Protein 5Z2H (pdb70)

B-factor: mean 42.29, std 14.0, range [22.44, 137.23]

Foldseek 3Di:
DVVVVVVVVVLLVVLLVVLVPPPDQKDFVVVSQVSSVVSPQHPVCVVVSVVVCCVVVQWPAQLVDPPPRRNGMIGRHCPVVVVVVCVVVVD/DVVVVVVLVVLLVVLLVVLVPDPDQKDFLVVSLVSSVVSPNDPVCSVVSLVVCCVVVQWPACCVDPPVVSNGMIGRHCVVVVVVVCVVVVD

Structure (mmCIF, N/CA/C/O backbone):
data_5Z2H
#
_entry.id   5Z2H
#
_cell.length_a   42.159
_cell.length_b   59.363
_cell.length_c   70.857
_cell.angle_alpha   90.00
_cell.angle_beta   90.00
_cell.angle_gamma   90.00
#
_symmetry.space_group_name_H-M   'P 21 21 21'
#
loop_
_entity.id
_entity.type
_entity.pdbx_description
1 polymer 'Dictyostelium discoideum mitochondrial calcium uniporter'
2 water water
#
loop_
_atom_site.group_PDB
_atom_site.id
_atom_site.type_symbol
_atom_site.label_atom_id
_atom_site.label_alt_id
_atom_site.label_comp_id
_atom_site.label_asym_id
_atom_site.label_entity_id
_atom_site.label_seq_id
_atom_site.pdbx_PDB_ins_code
_atom_site.Cartn_x
_atom_site.Cartn_y
_atom_site.Cartn_z
_atom_site.occupancy
_atom_site.B_iso_or_equiv
_atom_site.auth_seq_id
_atom_site.auth_comp_id
_atom_site.auth_asym_id
_atom_site.auth_atom_id
_atom_site.pdbx_PDB_model_num
ATOM 1 N N . GLY A 1 9 ? -16.025 2.247 -16.504 1.00 48.75 30 GLY A N 1
ATOM 2 C CA . GLY A 1 9 ? -16.824 2.330 -15.294 1.00 40.99 30 GLY A CA 1
ATOM 3 C C . GLY A 1 9 ? -16.124 1.716 -14.097 1.00 37.05 30 GLY A C 1
ATOM 4 O O . GLY A 1 9 ? -15.195 0.925 -14.252 1.00 40.48 30 GLY A O 1
ATOM 7 N N . GLU A 1 10 ? -16.576 2.083 -12.897 1.00 35.98 31 GLU A N 1
ATOM 8 C CA . GLU A 1 10 ? -15.926 1.602 -11.682 1.00 33.48 31 GLU A CA 1
ATOM 9 C C . GLU A 1 10 ? -15.893 0.080 -11.629 1.00 36.06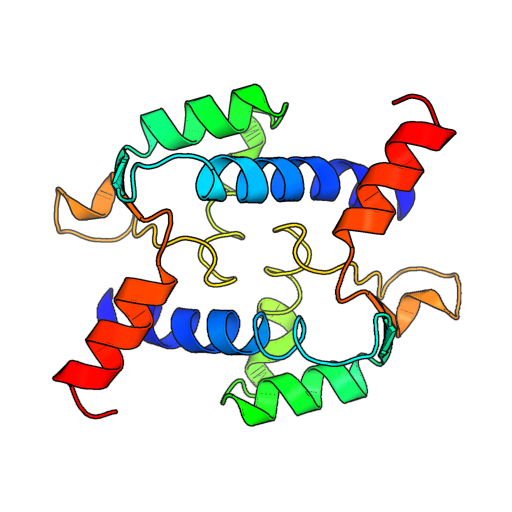 31 GLU A C 1
ATOM 10 O O . GLU A 1 10 ? -14.867 -0.512 -11.274 1.00 31.55 31 GLU A O 1
ATOM 22 N N . LEU A 1 11 ? -17.005 -0.575 -11.973 1.00 37.33 32 LEU A N 1
ATOM 23 C CA . LEU A 1 11 ? -17.069 -2.027 -11.831 1.00 34.78 32 LEU A CA 1
ATOM 24 C C . LEU A 1 11 ? -16.107 -2.724 -12.784 1.00 33.88 32 LEU A C 1
ATOM 25 O O . LEU A 1 11 ? -15.431 -3.683 -12.393 1.00 33.42 32 LEU A O 1
ATOM 41 N N . LYS A 1 12 ? -16.035 -2.274 -14.039 0.99 32.02 33 LYS A N 1
ATOM 42 C CA . LYS A 1 12 ? -15.111 -2.901 -14.979 0.92 34.56 33 LYS A CA 1
ATOM 43 C C . LYS A 1 12 ? -13.666 -2.683 -14.552 1.00 33.33 33 LYS A C 1
ATOM 44 O O . LYS A 1 12 ? -12.827 -3.581 -14.691 0.92 32.27 33 LYS A O 1
ATOM 63 N N . THR A 1 13 ? -13.355 -1.495 -14.030 1.00 33.27 34 THR A N 1
ATOM 64 C CA . THR A 1 13 ? -12.000 -1.227 -13.554 1.00 31.19 34 THR A CA 1
ATOM 65 C C . THR A 1 13 ? -11.639 -2.161 -12.406 1.00 28.42 34 THR A C 1
ATOM 66 O O . THR A 1 13 ? -10.555 -2.757 -12.390 1.00 29.31 34 THR A O 1
ATOM 77 N N . ILE A 1 14 ? -12.543 -2.306 -11.434 1.00 26.91 35 ILE A N 1
ATOM 78 C CA . ILE A 1 14 ? -12.271 -3.158 -10.277 1.00 28.59 35 ILE A CA 1
ATOM 79 C C . ILE A 1 14 ? -12.096 -4.609 -10.714 1.00 32.45 35 ILE A C 1
ATOM 80 O O . ILE A 1 14 ? -11.156 -5.294 -10.292 1.00 28.73 35 ILE A O 1
ATOM 96 N N . LEU A 1 15 ? -12.993 -5.102 -11.572 1.00 29.21 36 LEU A N 1
ATOM 97 C CA . LEU A 1 15 ? -12.898 -6.497 -11.994 1.00 32.07 36 LEU A CA 1
ATOM 98 C C . LEU A 1 15 ? -11.652 -6.750 -12.833 1.00 33.28 36 LEU A C 1
ATOM 99 O O . LEU A 1 15 ? -11.071 -7.839 -12.764 1.00 34.74 36 LEU A O 1
ATOM 115 N N . GLY A 1 16 ? -11.225 -5.770 -13.631 1.00 30.25 37 GLY A N 1
ATOM 116 C CA . GLY A 1 16 ? -9.959 -5.910 -14.330 1.00 31.38 37 GLY A CA 1
ATOM 117 C C . GLY A 1 16 ? -8.789 -5.963 -13.368 1.00 30.34 37 GLY A C 1
ATOM 118 O O . GLY A 1 16 ? -7.871 -6.772 -13.531 1.00 30.59 37 GLY A O 1
ATOM 122 N N . GLN A 1 17 ? -8.820 -5.112 -12.339 1.00 27.17 38 GLN A N 1
ATOM 123 C CA . GLN A 1 17 ? -7.775 -5.126 -11.319 1.00 29.72 38 GLN A CA 1
ATOM 124 C C . GLN A 1 17 ? -7.738 -6.452 -10.575 1.00 31.74 38 GLN A C 1
ATOM 125 O O . GLN A 1 17 ? -6.662 -6.932 -10.200 1.00 31.01 38 GLN A O 1
ATOM 139 N N . ALA A 1 18 ? -8.908 -7.041 -10.316 1.00 28.76 39 ALA A N 1
ATOM 140 C CA . ALA A 1 18 ? -8.954 -8.296 -9.577 1.00 29.82 39 ALA A CA 1
ATOM 141 C C . ALA A 1 18 ? -8.125 -9.373 -10.261 1.00 26.91 39 ALA A C 1
ATOM 142 O O . ALA A 1 18 ? -7.550 -10.234 -9.588 1.00 28.86 39 ALA A O 1
ATOM 149 N N . LYS A 1 19 ? -8.051 -9.343 -11.591 1.00 28.93 40 LYS A N 1
ATOM 150 C CA . LYS A 1 19 ? -7.238 -10.323 -12.301 1.00 26.61 40 LYS A CA 1
ATOM 151 C C . LYS A 1 19 ? -5.761 -10.155 -11.970 1.00 28.11 40 LYS A C 1
ATOM 152 O O . LYS A 1 19 ? -5.047 -11.144 -11.770 1.00 28.84 40 LYS A O 1
ATOM 171 N N . VAL A 1 20 ? -5.280 -8.909 -11.911 1.00 27.44 41 VAL A N 1
ATOM 172 C CA . VAL A 1 20 ? -3.864 -8.688 -11.621 1.00 24.69 41 VAL A CA 1
ATOM 173 C C . VAL A 1 20 ? -3.563 -9.027 -10.168 1.00 26.67 41 VAL A C 1
ATOM 174 O O . VAL A 1 20 ? -2.460 -9.481 -9.845 1.00 26.41 41 VAL A O 1
ATOM 187 N N . SER A 1 21 ? -4.527 -8.815 -9.269 1.00 26.13 42 SER A N 1
ATOM 188 C CA . SER A 1 21 ? -4.371 -9.271 -7.894 1.00 26.30 42 SER A CA 1
ATOM 189 C C . SER A 1 21 ? -4.228 -10.789 -7.840 1.00 29.14 42 SER A C 1
ATOM 190 O O . SER A 1 21 ? -3.365 -11.318 -7.130 1.00 29.51 42 SER A O 1
ATOM 198 N N . LYS A 1 22 ? -5.065 -11.507 -8.597 1.00 29.46 43 LYS A N 1
ATOM 199 C CA . LYS A 1 22 ? -4.932 -12.960 -8.673 1.00 29.01 43 LYS A CA 1
ATOM 200 C C . LYS A 1 22 ? -3.569 -13.361 -9.227 1.00 33.92 43 LYS A C 1
ATOM 201 O O . LYS A 1 22 ? -2.976 -14.349 -8.779 1.00 31.72 43 LYS A O 1
ATOM 220 N N . LEU A 1 23 ? -3.061 -12.611 -10.209 1.00 28.79 44 LEU A N 1
ATOM 221 C CA . LEU A 1 23 ? -1.729 -12.885 -10.743 1.00 27.48 44 LEU A CA 1
ATOM 222 C C . LEU A 1 23 ? -0.667 -12.741 -9.659 1.00 27.95 44 LEU A C 1
ATOM 223 O O . LEU A 1 23 ? 0.212 -13.597 -9.520 1.00 27.61 44 LEU A O 1
ATOM 239 N N . GLN A 1 24 ? -0.734 -11.662 -8.874 1.00 27.96 45 GLN A N 1
ATOM 240 C CA . GLN A 1 24 ? 0.217 -11.488 -7.780 1.00 29.20 45 GLN A CA 1
ATOM 241 C C . GLN A 1 24 ? 0.170 -12.670 -6.817 1.00 31.20 45 GLN A C 1
ATOM 242 O O . GLN A 1 24 ? 1.215 -13.155 -6.368 1.00 30.92 45 GLN A O 1
ATOM 256 N N A GLU A 1 25 ? -0.977 -13.213 -6.475 0.55 31.56 46 GLU A N 1
ATOM 257 N N B GLU A 1 25 ? -1.003 -13.178 -6.476 0.45 31.56 46 GLU A N 1
ATOM 258 C CA A GLU A 1 25 ? -1.046 -14.312 -5.550 0.55 33.74 46 GLU A CA 1
ATOM 259 C CA B GLU A 1 25 ? -1.171 -14.325 -5.601 0.45 33.78 46 GLU A CA 1
ATOM 260 C C A GLU A 1 25 ? -0.580 -15.616 -6.172 0.55 33.65 46 GLU A C 1
ATOM 261 C C B GLU A 1 25 ? -0.526 -15.552 -6.194 0.45 33.66 46 GLU A C 1
ATOM 262 O O A GLU A 1 25 ? 0.086 -16.349 -5.531 0.55 32.12 46 GLU A O 1
ATOM 263 O O B GLU A 1 25 ? 0.072 -16.308 -5.513 0.45 31.90 46 GLU A O 1
ATOM 286 N N . LYS A 1 26 ? -0.725 -15.749 -7.476 1.00 31.18 47 LYS A N 1
ATOM 287 C CA . LYS A 1 26 ? -0.111 -16.903 -8.117 1.00 31.87 47 LYS A CA 1
ATOM 288 C C . LYS A 1 26 ? 1.413 -16.818 -8.089 1.00 34.05 47 LYS A C 1
ATOM 289 O O . LYS A 1 26 ? 2.077 -17.768 -7.828 1.00 33.58 47 LYS A O 1
ATOM 309 N N . LEU A 1 27 ? 1.951 -15.654 -8.343 1.00 31.37 48 LEU A N 1
ATOM 310 C CA . LEU A 1 27 ? 3.402 -15.492 -8.311 1.00 30.09 48 LEU A CA 1
ATOM 311 C C . LEU A 1 27 ? 3.961 -15.683 -6.907 1.00 35.43 48 LEU A C 1
ATOM 312 O O . LEU A 1 27 ? 5.080 -16.186 -6.750 1.00 33.69 48 LEU A O 1
ATOM 328 N N . LYS A 1 28 ? 3.209 -15.283 -5.880 1.00 32.43 49 LYS A N 1
ATOM 329 C CA . LYS A 1 28 ? 3.666 -15.474 -4.508 1.00 36.56 49 LYS A CA 1
ATOM 330 C C . LYS A 1 28 ? 3.748 -16.954 -4.161 1.00 33.60 49 LYS A C 1
ATOM 331 O O . LYS A 1 28 ? 4.689 -17.391 -3.487 1.00 36.38 49 LYS A O 1
ATOM 350 N N . LEU A 1 29 ? 2.780 -17.742 -4.626 1.00 32.59 50 LEU A N 1
ATOM 351 C CA . LEU A 1 29 ? 2.728 -19.161 -4.305 1.00 37.29 50 LEU A CA 1
ATOM 352 C C . LEU A 1 29 ? 3.615 -20.006 -5.212 1.00 37.16 50 LEU A C 1
ATOM 353 O O . LEU A 1 29 ? 3.946 -21.139 -4.849 1.00 38.60 50 LEU A O 1
ATOM 369 N N . ASP A 1 30 ? 3.994 -19.496 -6.377 1.00 36.60 51 ASP A N 1
ATOM 370 C CA . ASP A 1 30 ? 4.920 -20.226 -7.230 1.00 33.40 51 ASP A CA 1
ATOM 371 C C . ASP A 1 30 ? 6.264 -20.378 -6.516 1.00 32.43 51 ASP A C 1
ATOM 372 O O . ASP A 1 30 ? 6.780 -19.408 -5.953 1.00 31.27 51 ASP A O 1
ATOM 381 N N . PRO A 1 31 ? 6.861 -21.577 -6.515 1.00 30.71 52 PRO A N 1
ATOM 382 C CA . PRO A 1 31 ? 8.129 -21.751 -5.783 1.00 34.29 52 PRO A CA 1
ATOM 383 C C . PRO A 1 31 ? 9.288 -20.964 -6.367 1.00 32.76 52 PRO A C 1
ATOM 384 O O . PRO A 1 31 ? 10.270 -20.719 -5.654 1.00 34.40 52 PRO A O 1
ATOM 395 N N . ARG A 1 32 ? 9.205 -20.547 -7.625 1.00 33.17 53 ARG A N 1
ATOM 396 C CA . ARG A 1 32 ? 10.308 -19.841 -8.251 1.00 29.04 53 ARG A CA 1
ATOM 397 C C . ARG A 1 32 ? 10.302 -18.366 -7.864 1.00 33.71 53 ARG A C 1
ATOM 398 O O . ARG A 1 32 ? 9.248 -17.753 -7.672 1.00 33.63 53 ARG A O 1
ATOM 419 N N A SER A 1 33 ? 11.503 -17.805 -7.741 0.54 30.59 54 SER A N 1
ATOM 420 N N B SER A 1 33 ? 11.504 -17.806 -7.732 0.46 30.60 54 SER A N 1
ATOM 421 C CA A SER A 1 33 ? 11.686 -16.381 -7.498 0.54 31.60 54 SER A CA 1
ATOM 422 C CA B SER A 1 33 ? 11.686 -16.380 -7.500 0.46 31.62 54 SER A CA 1
ATOM 423 C C A SER A 1 33 ? 12.133 -15.632 -8.745 0.54 30.15 54 SER A C 1
ATOM 424 C C B SER A 1 33 ? 12.075 -15.631 -8.766 0.46 30.21 54 SER A C 1
ATOM 425 O O A SER A 1 33 ? 12.184 -14.398 -8.726 0.54 28.80 54 SER A O 1
ATOM 426 O O B SER A 1 33 ? 12.026 -14.397 -8.781 0.46 28.92 54 SER A O 1
ATOM 441 N N . LYS A 1 34 ? 12.458 -16.349 -9.818 1.00 27.85 55 LYS A N 1
ATOM 442 C CA . LYS A 1 34 ? 12.896 -15.748 -11.070 1.00 27.47 55 LYS A CA 1
ATOM 443 C C . LYS A 1 34 ? 12.339 -16.597 -12.200 1.00 27.08 55 LYS A C 1
ATOM 444 O O . LYS A 1 34 ? 12.615 -17.799 -12.263 1.00 30.59 55 LYS A O 1
ATOM 464 N N . ILE A 1 35 ? 11.544 -15.983 -13.075 1.00 27.56 56 ILE A N 1
ATOM 465 C CA . ILE A 1 35 ? 10.917 -16.679 -14.188 1.00 28.58 56 ILE A CA 1
ATOM 466 C C . ILE A 1 35 ? 11.136 -15.862 -15.453 1.00 27.74 56 ILE A C 1
ATOM 467 O O . ILE A 1 35 ? 11.382 -14.655 -15.407 1.00 27.17 56 ILE A O 1
ATOM 483 N N . THR A 1 36 ? 11.045 -16.536 -16.596 1.00 31.42 57 THR A N 1
ATOM 484 C CA . THR A 1 36 ? 11.127 -15.828 -17.862 1.00 29.47 57 THR A CA 1
ATOM 485 C C . THR A 1 36 ? 9.869 -14.993 -18.072 1.00 29.25 57 THR A C 1
ATOM 486 O O . THR A 1 36 ? 8.811 -15.255 -17.494 1.00 29.20 57 THR A O 1
ATOM 497 N N . PHE A 1 37 ? 9.993 -13.966 -18.913 1.00 28.82 58 PHE A N 1
ATOM 498 C CA . PHE A 1 37 ? 8.817 -13.188 -19.279 1.00 31.70 58 PHE A CA 1
ATOM 499 C C . PHE A 1 37 ? 7.800 -14.059 -20.005 1.00 29.85 58 PHE A C 1
ATOM 500 O O . PHE A 1 37 ? 6.588 -13.878 -19.844 1.00 27.68 58 PHE A O 1
ATOM 517 N N . ASN A 1 38 ? 8.277 -15.015 -20.806 1.00 31.64 59 ASN A N 1
ATOM 518 C CA . ASN A 1 38 ? 7.375 -15.967 -21.446 1.00 29.39 59 ASN A CA 1
ATOM 519 C C . ASN A 1 38 ? 6.534 -16.705 -20.410 1.00 31.89 59 ASN A C 1
ATOM 520 O O . ASN A 1 38 ? 5.312 -16.831 -20.557 1.00 31.07 59 ASN A O 1
ATOM 531 N N . ASP A 1 39 ? 7.175 -17.212 -19.356 1.00 29.50 60 ASP A N 1
ATOM 532 C CA . ASP A 1 39 ? 6.436 -17.912 -18.310 1.00 30.22 60 ASP A CA 1
ATOM 533 C C . ASP A 1 39 ? 5.503 -16.958 -17.572 1.00 30.45 60 ASP A C 1
ATOM 534 O O . ASP A 1 39 ? 4.371 -17.322 -17.232 1.00 28.78 60 ASP A O 1
ATOM 543 N N . PHE A 1 40 ? 5.963 -15.728 -17.327 1.00 27.60 61 PHE A N 1
ATOM 544 C CA . PHE A 1 40 ? 5.123 -14.708 -16.707 1.00 24.90 61 PHE A CA 1
ATOM 545 C C . PHE A 1 40 ? 3.861 -14.463 -17.527 1.00 29.21 61 PHE A C 1
ATOM 546 O O . PHE A 1 40 ? 2.751 -14.421 -16.983 1.00 29.47 61 PHE A O 1
ATOM 563 N N . LYS A 1 41 ? 4.016 -14.351 -18.832 1.00 26.90 62 LYS A N 1
ATOM 564 C CA . LYS A 1 41 ? 2.859 -14.151 -19.681 1.00 29.96 62 LYS A CA 1
ATOM 565 C C . LYS A 1 41 ? 1.888 -15.313 -19.553 1.00 26.59 62 LYS A C 1
ATOM 566 O O . LYS A 1 41 ? 0.673 -15.114 -19.540 1.00 30.93 62 LYS A O 1
ATOM 585 N N . GLY A 1 42 ? 2.418 -16.531 -19.466 1.00 30.30 63 GLY A N 1
ATOM 586 C CA . GLY A 1 42 ? 1.555 -17.697 -19.367 1.00 32.49 63 GLY A CA 1
ATOM 587 C C . GLY A 1 42 ? 0.759 -17.734 -18.076 1.00 29.37 63 GLY A C 1
ATOM 588 O O . GLY A 1 42 ? -0.422 -18.091 -18.078 1.00 31.97 63 GLY A O 1
ATOM 592 N N . ILE A 1 43 ? 1.396 -17.382 -16.958 1.00 29.36 64 ILE A N 1
ATOM 593 C CA . ILE A 1 43 ? 0.696 -17.349 -15.675 1.00 27.33 64 ILE A CA 1
ATOM 594 C C . ILE A 1 43 ? -0.383 -16.276 -15.695 1.00 32.28 64 ILE A C 1
ATOM 595 O O . ILE A 1 43 ? -1.486 -16.468 -15.168 1.00 29.67 64 ILE A O 1
ATOM 611 N N . ALA A 1 44 ? -0.083 -15.126 -16.300 1.00 27.90 65 ALA A N 1
ATOM 612 C CA . ALA A 1 44 ? -1.081 -14.071 -16.412 1.00 28.12 65 ALA A CA 1
ATOM 613 C C . ALA A 1 44 ? -2.279 -14.540 -17.228 1.00 29.98 65 ALA A C 1
ATOM 614 O O . ALA A 1 44 ? -3.427 -14.219 -16.902 1.00 30.63 65 ALA A O 1
ATOM 621 N N . LYS A 1 45 ? -2.027 -15.304 -18.292 1.00 29.89 66 LYS A N 1
ATOM 622 C CA . LYS A 1 45 ? -3.116 -15.847 -19.097 1.00 31.95 66 LYS A CA 1
ATOM 623 C C . LYS A 1 45 ? -3.980 -16.803 -18.283 1.00 32.66 66 LYS A C 1
ATOM 624 O O . LYS A 1 45 ? -5.202 -16.854 -18.465 1.00 35.39 66 LYS A O 1
ATOM 643 N N . GLU A 1 46 ? -3.361 -17.531 -17.362 1.00 32.37 67 GLU A N 1
ATOM 644 C CA . GLU A 1 46 ? -4.096 -18.464 -16.515 1.00 31.63 67 GLU A CA 1
ATOM 645 C C . GLU A 1 46 ? -5.198 -17.761 -15.717 1.00 35.65 67 GLU A C 1
ATOM 646 O O . GLU A 1 46 ? -6.233 -18.360 -15.424 1.00 39.36 67 GLU A O 1
ATOM 658 N N . VAL A 1 47 ? -4.975 -16.497 -15.364 1.00 33.50 68 VAL A N 1
ATOM 659 C CA . VAL A 1 47 ? -5.951 -15.735 -14.592 1.00 34.71 68 VAL A CA 1
ATOM 660 C C . VAL A 1 47 ? -6.717 -14.742 -15.459 1.00 32.67 68 VAL A C 1
ATOM 661 O O . VAL A 1 47 ? -7.376 -13.843 -14.926 1.00 34.54 68 VAL A O 1
ATOM 674 N N . GLY A 1 48 ? -6.648 -14.882 -16.781 1.00 31.84 69 GLY A N 1
ATOM 675 C CA . GLY A 1 48 ? -7.493 -14.126 -17.683 1.00 33.16 69 GLY A CA 1
ATOM 676 C C . GLY A 1 48 ? -6.898 -12.857 -18.250 1.00 35.02 69 GLY A C 1
ATOM 677 O O . GLY A 1 48 ? -7.637 -12.064 -18.846 1.00 37.37 69 GLY A O 1
ATOM 681 N N . ILE A 1 49 ? -5.598 -12.639 -18.092 1.00 29.72 70 ILE A N 1
ATOM 682 C CA . ILE A 1 49 ? -4.934 -11.457 -18.628 1.00 31.69 70 ILE A CA 1
ATOM 683 C C . ILE A 1 49 ? -4.347 -11.823 -19.986 1.00 35.33 70 ILE A C 1
ATOM 684 O O . ILE A 1 49 ? -3.491 -12.708 -20.084 1.00 34.20 70 ILE A O 1
ATOM 700 N N . GLU A 1 50 ? -4.810 -11.146 -21.034 1.00 34.35 71 GLU A N 1
ATOM 701 C CA . GLU A 1 50 ? -4.436 -11.499 -22.394 1.00 37.62 71 GLU A CA 1
ATOM 702 C C . GLU A 1 50 ? -3.069 -10.925 -22.754 1.00 41.01 71 GLU A C 1
ATOM 703 O O . GLU A 1 50 ? -2.579 -9.975 -22.138 1.00 37.54 71 GLU A O 1
ATOM 715 N N . GLU A 1 51 ? -2.454 -11.521 -23.780 1.00 39.72 72 GLU A N 1
ATOM 716 C CA . GLU A 1 51 ? -1.167 -11.029 -24.259 1.00 42.01 72 GLU A CA 1
ATOM 717 C C . GLU A 1 51 ? -1.253 -9.566 -24.671 1.00 41.72 72 GLU A C 1
ATOM 718 O O . GLU A 1 51 ? -0.263 -8.830 -24.566 1.00 44.68 72 GLU A O 1
ATOM 730 N N . LYS A 1 52 ? -2.424 -9.125 -25.135 1.00 43.96 73 LYS A N 1
ATOM 731 C CA . LYS A 1 52 ? -2.609 -7.733 -25.525 1.00 41.99 73 LYS A CA 1
ATOM 732 C C . LYS A 1 52 ? -2.481 -6.777 -24.348 1.00 45.82 73 LYS A C 1
ATOM 733 O O . LYS A 1 52 ? -2.176 -5.598 -24.555 1.00 44.03 73 LYS A O 1
ATOM 752 N N . GLU A 1 53 ? -2.709 -7.252 -23.126 1.00 38.75 74 GLU A N 1
ATOM 753 C CA . GLU A 1 53 ? -2.693 -6.403 -21.944 1.00 43.68 74 GLU A CA 1
ATOM 754 C C . GLU A 1 53 ? -1.426 -6.559 -21.116 1.00 37.42 74 GLU A C 1
ATOM 755 O O . GLU A 1 53 ? -1.252 -5.824 -20.139 1.00 38.00 74 GLU A O 1
ATOM 767 N N . ILE A 1 54 ? -0.615 -7.547 -21.422 1.00 36.34 75 ILE A N 1
ATOM 768 C CA . ILE A 1 54 ? 0.512 -7.882 -20.594 1.00 36.28 75 ILE A CA 1
ATOM 769 C C . ILE A 1 54 ? 1.569 -6.823 -20.390 1.00 38.39 75 ILE A C 1
ATOM 770 O O . ILE A 1 54 ? 2.082 -6.670 -19.327 1.00 35.50 75 ILE A O 1
ATOM 786 N N . ASN A 1 55 ? 1.884 -6.095 -21.419 1.00 34.46 76 ASN A N 1
ATOM 787 C CA . ASN A 1 55 ? 2.904 -5.057 -21.296 1.00 35.95 76 ASN A CA 1
ATOM 788 C C . ASN A 1 55 ? 2.474 -3.984 -20.305 1.00 33.71 76 ASN A C 1
ATOM 789 O O . ASN A 1 55 ? 3.277 -3.531 -19.479 1.00 32.38 76 ASN A O 1
ATOM 800 N N . SER A 1 56 ? 1.203 -3.576 -20.355 1.00 34.50 77 SER A N 1
ATOM 801 C CA . SER A 1 56 ? 0.720 -2.569 -19.416 1.00 31.68 77 SER A CA 1
ATOM 802 C C . SER A 1 56 ? 0.679 -3.117 -17.994 1.00 34.12 77 SER A C 1
ATOM 803 O O . SER A 1 56 ? 1.013 -2.407 -17.039 1.00 31.35 77 SER A O 1
ATOM 811 N N . VAL A 1 57 ? 0.274 -4.378 -17.836 1.00 32.26 78 VAL A N 1
ATOM 812 C CA . VAL A 1 57 ? 0.208 -4.979 -16.507 1.00 29.06 78 VAL A CA 1
ATOM 813 C C . VAL A 1 57 ? 1.607 -5.134 -15.919 1.00 30.85 78 VAL A C 1
ATOM 814 O O . VAL A 1 57 ? 1.823 -4.887 -14.726 1.00 28.89 78 VAL A O 1
ATOM 827 N N A SER A 1 58 ? 2.584 -5.525 -16.742 0.70 30.43 79 SER A N 1
ATOM 828 N N B SER A 1 58 ? 2.569 -5.567 -16.736 0.30 30.65 79 SER A N 1
ATOM 829 C CA A SER A 1 58 ? 3.947 -5.671 -16.238 0.70 31.01 79 SER A CA 1
ATOM 830 C CA B SER A 1 58 ? 3.932 -5.741 -16.246 0.30 31.03 79 SER A CA 1
ATOM 831 C C A SER A 1 58 ? 4.547 -4.318 -15.873 0.70 29.68 79 SER A C 1
ATOM 832 C C B SER A 1 58 ? 4.534 -4.409 -15.823 0.30 29.70 79 SER A C 1
ATOM 833 O O A SER A 1 58 ? 5.274 -4.204 -14.881 0.70 28.52 79 SER A O 1
ATOM 834 O O B SER A 1 58 ? 5.243 -4.331 -14.813 0.30 28.89 79 SER A O 1
ATOM 849 N N A ASN A 1 59 ? 4.248 -3.277 -16.656 0.70 29.51 80 ASN A N 1
ATOM 850 N N B ASN A 1 59 ? 4.259 -3.347 -16.582 0.30 29.75 80 ASN A N 1
ATOM 851 C CA A ASN A 1 59 ? 4.699 -1.934 -16.303 0.70 31.57 80 ASN A CA 1
ATOM 852 C CA B ASN A 1 59 ? 4.769 -2.030 -16.218 0.30 31.51 80 ASN A CA 1
ATOM 853 C C A ASN A 1 59 ? 4.154 -1.519 -14.941 0.70 30.07 80 ASN A C 1
ATOM 854 C C B ASN A 1 59 ? 4.169 -1.555 -14.901 0.30 30.09 80 ASN A C 1
ATOM 855 O O A ASN A 1 59 ? 4.885 -0.982 -14.101 0.70 30.59 80 ASN A O 1
ATOM 856 O O B ASN A 1 59 ? 4.878 -1.002 -14.052 0.30 30.91 80 ASN A O 1
ATOM 877 N N . ALA A 1 60 ? 2.862 -1.762 -14.710 1.00 28.86 81 ALA A N 1
ATOM 878 C CA . ALA A 1 60 ? 2.234 -1.368 -13.454 1.00 27.15 81 ALA A CA 1
ATOM 879 C C . ALA A 1 60 ? 2.803 -2.159 -12.285 1.00 28.32 81 ALA A C 1
ATOM 880 O O . ALA A 1 60 ? 3.044 -1.601 -11.208 1.00 27.79 81 ALA A O 1
ATOM 888 N N . LEU A 1 61 ? 3.027 -3.461 -12.478 1.00 25.72 82 LEU A N 1
ATOM 889 C CA . LEU A 1 61 ? 3.596 -4.277 -11.413 1.00 27.21 82 LEU A CA 1
ATOM 890 C C . LEU A 1 61 ? 5.023 -3.850 -11.100 1.00 28.75 82 LEU A C 1
ATOM 891 O O . LEU A 1 61 ? 5.415 -3.792 -9.929 1.00 27.91 82 LEU A O 1
ATOM 907 N N . ALA A 1 62 ? 5.810 -3.535 -12.130 1.00 27.47 83 ALA A N 1
ATOM 908 C CA . ALA A 1 62 ? 7.171 -3.058 -11.903 1.00 27.80 83 ALA A CA 1
ATOM 909 C C . ALA A 1 62 ? 7.167 -1.724 -11.168 1.00 32.37 83 ALA A C 1
ATOM 910 O O . ALA A 1 62 ? 7.877 -1.548 -10.170 1.00 28.82 83 ALA A O 1
ATOM 917 N N . GLN A 1 63 ? 6.366 -0.768 -11.644 1.00 29.57 84 GLN A N 1
ATOM 918 C CA . GLN A 1 63 ? 6.331 0.542 -11.002 1.00 32.33 84 GLN A CA 1
ATOM 919 C C . GLN A 1 63 ? 5.806 0.454 -9.577 1.00 32.25 84 GLN A C 1
ATOM 920 O O . GLN A 1 63 ? 6.193 1.261 -8.724 1.00 31.16 84 GLN A O 1
ATOM 934 N N A SER A 1 64 ? 4.935 -0.511 -9.294 0.42 28.12 85 SER A N 1
ATOM 935 N N B SER A 1 64 ? 4.928 -0.513 -9.303 0.58 28.36 85 SER A N 1
ATOM 936 C CA A SER A 1 64 ? 4.436 -0.693 -7.937 0.42 28.46 85 SER A CA 1
ATOM 937 C CA B SER A 1 64 ? 4.413 -0.746 -7.959 0.58 28.53 85 SER A CA 1
ATOM 938 C C A SER A 1 64 ? 5.398 -1.476 -7.055 0.42 28.16 85 SER A C 1
ATOM 939 C C B SER A 1 64 ? 5.422 -1.429 -7.047 0.58 28.16 85 SER A C 1
ATOM 940 O O A SER A 1 64 ? 5.089 -1.696 -5.878 0.42 28.84 85 SER A O 1
ATOM 941 O O B SER A 1 64 ? 5.168 -1.531 -5.842 0.58 28.53 85 SER A O 1
ATOM 956 N N . GLY A 1 65 ? 6.543 -1.901 -7.587 1.00 28.91 86 GLY A N 1
ATOM 957 C CA . GLY A 1 65 ? 7.505 -2.659 -6.813 1.00 29.42 86 GLY A CA 1
ATOM 958 C C . GLY A 1 65 ? 7.137 -4.106 -6.587 1.00 34.10 86 GLY A C 1
ATOM 959 O O . GLY A 1 65 ? 7.821 -4.789 -5.815 1.00 33.29 86 GLY A O 1
ATOM 964 N N . SER A 1 66 ? 6.077 -4.598 -7.234 1.00 24.93 87 SER A N 1
ATOM 965 C CA . SER A 1 66 ? 5.642 -5.975 -7.033 1.00 25.28 87 SER A CA 1
ATOM 966 C C . SER A 1 66 ? 6.519 -6.972 -7.775 1.00 25.90 87 SER A C 1
ATOM 967 O O . SER A 1 66 ? 6.603 -8.134 -7.360 1.00 24.65 87 SER A O 1
ATOM 975 N N . ILE A 1 67 ? 7.146 -6.552 -8.879 1.00 24.67 88 ILE A N 1
ATOM 976 C CA . ILE A 1 67 ? 8.130 -7.355 -9.595 1.00 23.91 88 ILE A CA 1
ATOM 977 C C . ILE A 1 67 ? 9.312 -6.462 -9.948 1.00 24.01 88 ILE A C 1
ATOM 978 O O . ILE A 1 67 ? 9.213 -5.234 -9.954 1.00 24.69 88 ILE A O 1
ATOM 994 N N . ILE A 1 68 ? 10.391 -7.095 -10.363 1.00 26.70 89 ILE A N 1
ATOM 995 C CA . ILE A 1 68 ? 11.525 -6.436 -10.958 1.00 29.40 89 ILE A CA 1
ATOM 996 C C . ILE A 1 68 ? 11.580 -7.026 -12.369 1.00 30.11 89 ILE A C 1
ATOM 997 O O . ILE A 1 68 ? 11.642 -8.203 -12.527 1.00 26.11 89 ILE A O 1
ATOM 1013 N N . TYR A 1 69 ? 11.531 -6.165 -13.369 1.00 29.91 90 TYR A N 1
ATOM 1014 C CA . TYR A 1 69 ? 11.555 -6.589 -14.765 1.00 31.68 90 TYR A CA 1
ATOM 1015 C C . TYR A 1 69 ? 12.254 -5.489 -15.547 1.00 28.68 90 TYR A C 1
ATOM 1016 O O . TYR A 1 69 ? 11.741 -4.369 -15.632 1.00 33.45 90 TYR A O 1
ATOM 1034 N N . LEU A 1 70 ? 13.426 -5.806 -16.095 1.00 35.60 91 LEU A N 1
ATOM 1035 C CA . LEU A 1 70 ? 14.311 -4.830 -16.725 1.00 38.80 91 LEU A CA 1
ATOM 1036 C C . LEU A 1 70 ? 14.575 -5.269 -18.161 1.00 36.38 91 LEU A C 1
ATOM 1037 O O . LEU A 1 70 ? 15.683 -5.705 -18.499 1.00 39.86 91 LEU A O 1
ATOM 1053 N N . PRO A 1 71 ? 13.568 -5.170 -19.034 1.00 40.38 92 PRO A N 1
ATOM 1054 C CA . PRO A 1 71 ? 13.735 -5.696 -20.397 1.00 43.22 92 PRO A CA 1
ATOM 1055 C C . PRO A 1 71 ? 14.777 -4.951 -21.209 1.00 48.90 92 PRO A C 1
ATOM 1056 O O . PRO A 1 71 ? 15.393 -5.550 -22.098 1.00 52.61 92 PRO A O 1
ATOM 1067 N N . ASN A 1 72 ? 14.996 -3.665 -20.933 1.00 52.90 93 ASN A N 1
ATOM 1068 C CA . ASN A 1 72 ? 16.010 -2.896 -21.642 1.00 55.99 93 ASN A CA 1
ATOM 1069 C C . ASN A 1 72 ? 17.408 -3.096 -21.076 1.00 57.28 93 ASN A C 1
ATOM 1070 O O . ASN A 1 72 ? 18.373 -2.599 -21.666 1.00 62.14 93 ASN A O 1
ATOM 1081 N N . SER A 1 73 ? 17.541 -3.801 -19.954 1.00 57.29 94 SER A N 1
ATOM 1082 C CA . SER A 1 73 ? 18.856 -4.099 -19.408 1.00 59.65 94 SER A CA 1
ATOM 1083 C C . SER A 1 73 ? 19.719 -4.790 -20.454 1.00 61.05 94 SER A C 1
ATOM 1084 O O . SER A 1 73 ? 19.265 -5.687 -21.168 1.00 63.21 94 SER A O 1
ATOM 1092 N N . LEU A 1 74 ? 20.976 -4.359 -20.541 0.84 69.37 95 LEU A N 1
ATOM 1093 C CA . LEU A 1 74 ? 21.924 -4.979 -21.454 0.84 70.57 95 LEU A CA 1
ATOM 1094 C C . LEU A 1 74 ? 22.489 -6.276 -20.898 0.84 64.44 95 LEU A C 1
ATOM 1095 O O . LEU A 1 74 ? 22.944 -7.123 -21.674 0.84 68.07 95 LEU A O 1
ATOM 1111 N N . ASN A 1 75 ? 22.471 -6.448 -19.578 0.78 64.45 96 ASN A N 1
ATOM 1112 C CA . ASN A 1 75 ? 22.796 -7.736 -18.984 0.78 65.56 96 ASN A CA 1
ATOM 1113 C C . ASN A 1 75 ? 21.822 -8.786 -19.500 0.78 68.35 96 ASN A C 1
ATOM 1114 O O . ASN A 1 75 ? 20.610 -8.683 -19.283 0.78 65.26 96 ASN A O 1
ATOM 1125 N N . GLU A 1 76 ? 22.357 -9.799 -20.185 0.68 69.54 97 GLU A N 1
ATOM 1126 C CA . GLU A 1 76 ? 21.504 -10.741 -20.900 0.68 68.14 97 GLU A CA 1
ATOM 1127 C C . GLU A 1 76 ? 20.600 -11.521 -19.955 0.68 66.48 97 GLU A C 1
ATOM 1128 O O . GLU A 1 76 ? 19.497 -11.921 -20.344 0.68 67.02 97 GLU A O 1
ATOM 1140 N N . ASN A 1 77 ? 21.038 -11.746 -18.715 0.80 67.51 98 ASN A N 1
ATOM 1141 C CA . ASN A 1 77 ? 20.207 -12.465 -17.755 0.80 71.89 98 ASN A CA 1
ATOM 1142 C C . ASN A 1 77 ? 18.943 -11.677 -17.429 0.80 63.67 98 ASN A C 1
ATOM 1143 O O . ASN A 1 77 ? 17.823 -12.178 -17.578 0.80 58.45 98 ASN A O 1
ATOM 1154 N N . LEU A 1 78 ? 19.110 -10.428 -16.990 1.00 58.55 99 LEU A N 1
ATOM 1155 C CA . LEU A 1 78 ? 17.988 -9.664 -16.456 1.00 52.29 99 LEU A CA 1
ATOM 1156 C C . LEU A 1 78 ? 16.954 -9.328 -17.522 1.00 50.47 99 LEU A C 1
ATOM 1157 O O . LEU A 1 78 ? 15.764 -9.215 -17.209 1.00 45.62 99 LEU A O 1
ATOM 1173 N N . LYS A 1 79 ? 17.376 -9.162 -18.778 1.00 53.77 100 LYS A N 1
ATOM 1174 C CA . LYS A 1 79 ? 16.492 -8.587 -19.786 1.00 51.79 100 LYS A CA 1
ATOM 1175 C C . LYS A 1 79 ? 15.279 -9.462 -20.078 1.00 43.94 100 LYS A C 1
ATOM 1176 O O . LYS A 1 79 ? 14.259 -8.944 -20.544 1.00 49.22 100 LYS A O 1
ATOM 1195 N N . THR A 1 80 ? 15.358 -10.767 -19.822 1.00 46.77 101 THR A N 1
ATOM 1196 C CA . THR A 1 80 ? 14.230 -11.666 -20.035 1.00 47.53 101 THR A CA 1
ATOM 1197 C C . THR A 1 80 ? 13.691 -12.248 -18.734 1.00 43.13 101 THR A C 1
ATOM 1198 O O . THR A 1 80 ? 12.817 -13.121 -18.774 1.00 40.77 101 THR A O 1
ATOM 1209 N N . SER A 1 81 ? 14.180 -11.785 -17.587 1.00 37.39 102 SER A N 1
ATOM 1210 C CA . SER A 1 81 ? 13.849 -12.375 -16.299 1.00 36.68 102 SER A CA 1
ATOM 1211 C C . SER A 1 81 ? 12.891 -11.483 -15.522 1.00 32.55 102 SER A C 1
ATOM 1212 O O . SER A 1 81 ? 13.052 -10.259 -15.485 1.00 34.27 102 SER A O 1
ATOM 1220 N N . VAL A 1 82 ? 11.898 -12.109 -14.898 1.00 25.71 103 VAL A N 1
ATOM 1221 C CA . VAL A 1 82 ? 10.967 -11.433 -14.005 1.00 24.02 103 VAL A CA 1
ATOM 1222 C C . VAL A 1 82 ? 11.250 -11.935 -12.597 1.00 25.09 103 VAL A C 1
ATOM 1223 O O . VAL A 1 82 ? 11.121 -13.134 -12.321 1.00 22.81 103 VAL A O 1
ATOM 1236 N N . PHE A 1 83 ? 11.598 -11.044 -11.684 1.00 24.86 104 PHE A N 1
ATOM 1237 C CA . PHE A 1 83 ? 11.839 -11.369 -10.291 1.00 24.71 104 PHE A CA 1
ATOM 1238 C C . PHE A 1 83 ? 10.505 -11.193 -9.594 1.00 23.28 104 PHE A C 1
ATOM 1239 O O . PHE A 1 83 ? 10.014 -10.120 -9.506 1.00 25.35 104 PHE A O 1
ATOM 1256 N N . THR A 1 84 ? 9.933 -12.282 -9.123 1.00 26.63 105 THR A N 1
ATOM 1257 C CA . THR A 1 84 ? 8.558 -12.301 -8.640 1.00 28.57 105 THR A CA 1
ATOM 1258 C C . THR A 1 84 ? 8.440 -12.075 -7.139 1.00 29.21 105 THR A C 1
ATOM 1259 O O . THR A 1 84 ? 7.320 -11.921 -6.639 1.00 31.06 105 THR A O 1
ATOM 1270 N N . LYS A 1 85 ? 9.555 -12.052 -6.412 1.00 29.37 106 LYS A N 1
ATOM 1271 C CA . LYS A 1 85 ? 9.546 -11.827 -4.966 1.00 31.45 106 LYS A CA 1
ATOM 1272 C C . LYS A 1 85 ? 10.660 -10.845 -4.624 1.00 28.94 106 LYS A C 1
ATOM 1273 O O . LYS A 1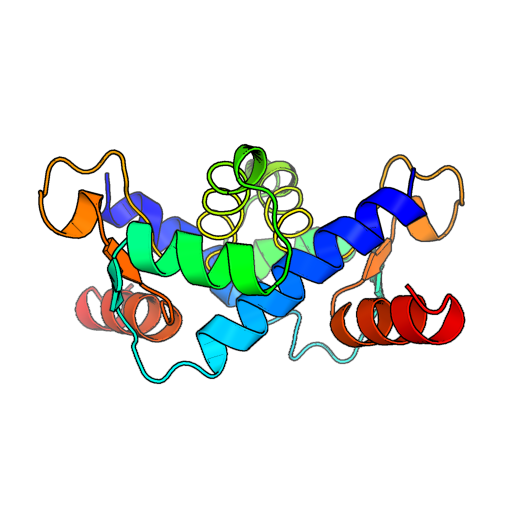 85 ? 11.618 -11.174 -3.919 1.00 29.84 106 LYS A O 1
ATOM 1292 N N . PRO A 1 86 ? 10.553 -9.607 -5.114 1.00 28.97 107 PRO A N 1
ATOM 1293 C CA . PRO A 1 86 ? 11.675 -8.664 -5.020 1.00 28.98 107 PRO A CA 1
ATOM 1294 C C . PRO A 1 86 ? 11.897 -8.061 -3.642 1.00 27.79 107 PRO A C 1
ATOM 1295 O O . PRO A 1 86 ? 12.908 -7.372 -3.456 1.00 27.08 107 PRO A O 1
ATOM 1306 N N . ALA A 1 87 ? 10.997 -8.277 -2.680 1.00 30.26 108 ALA A N 1
ATOM 1307 C CA . ALA A 1 87 ? 11.171 -7.665 -1.364 1.00 33.42 108 ALA A CA 1
ATOM 1308 C C . ALA A 1 87 ? 12.553 -7.958 -0.794 1.00 29.57 108 ALA A C 1
ATOM 1309 O O . ALA A 1 87 ? 13.224 -7.059 -0.274 1.00 33.23 108 ALA A O 1
ATOM 1316 N N . HIS A 1 88 ? 13.005 -9.210 -0.894 1.00 34.54 109 HIS A N 1
ATOM 1317 C CA . HIS A 1 88 ? 14.331 -9.551 -0.389 1.00 39.01 109 HIS A CA 1
ATOM 1318 C C . HIS A 1 88 ? 15.429 -8.844 -1.176 1.00 36.41 109 HIS A C 1
ATOM 1319 O O . HIS A 1 88 ? 16.486 -8.526 -0.617 1.00 33.46 109 HIS A O 1
ATOM 1333 N N . ILE A 1 89 ? 15.204 -8.590 -2.467 1.00 29.65 110 ILE A N 1
ATOM 1334 C CA . ILE A 1 89 ? 16.201 -7.891 -3.272 1.00 26.83 110 ILE A CA 1
ATOM 1335 C C . ILE A 1 89 ? 16.315 -6.435 -2.831 1.00 27.81 110 ILE A C 1
ATOM 1336 O O . ILE A 1 89 ? 17.421 -5.913 -2.644 1.00 29.09 110 ILE A O 1
ATOM 1352 N N . TYR A 1 90 ? 15.176 -5.750 -2.680 1.00 26.88 111 TYR A N 1
ATOM 1353 C CA . TYR A 1 90 ? 15.194 -4.373 -2.194 1.00 25.92 111 TYR A CA 1
ATOM 1354 C C . TYR A 1 90 ? 15.934 -4.275 -0.867 1.00 31.42 111 TYR A C 1
ATOM 1355 O O . TYR A 1 90 ? 16.797 -3.410 -0.678 1.00 32.26 111 TYR A O 1
ATOM 1373 N N . GLN A 1 91 ? 15.587 -5.156 0.074 1.00 31.69 112 GLN A N 1
ATOM 1374 C CA . GLN A 1 91 ? 16.193 -5.124 1.401 1.00 34.52 112 GLN A CA 1
ATOM 1375 C C . GLN A 1 91 ? 17.699 -5.323 1.318 1.00 34.13 112 GLN A C 1
ATOM 1376 O O . GLN A 1 91 ? 18.472 -4.571 1.925 1.00 36.38 112 GLN A O 1
ATOM 1390 N N . SER A 1 92 ? 18.133 -6.348 0.584 1.00 30.50 113 SER A N 1
ATOM 1391 C CA . SER A 1 92 ? 19.558 -6.634 0.479 1.00 33.67 113 SER A CA 1
ATOM 1392 C C . SER A 1 92 ? 20.299 -5.473 -0.162 1.00 32.65 113 SER A C 1
ATOM 1393 O O . SER A 1 92 ? 21.383 -5.091 0.290 1.00 29.20 113 SER A O 1
ATOM 1401 N N . LEU A 1 93 ? 19.721 -4.888 -1.210 1.00 29.54 114 LEU A N 1
ATOM 1402 C CA . LEU A 1 93 ? 20.413 -3.829 -1.932 1.00 29.50 114 LEU A CA 1
ATOM 1403 C C . LEU A 1 93 ? 20.606 -2.603 -1.051 1.00 34.49 114 LEU A C 1
ATOM 1404 O O . LEU A 1 93 ? 21.693 -2.013 -1.024 1.00 38.38 114 LEU A O 1
ATOM 1420 N N . GLU A 1 94 ? 19.568 -2.205 -0.315 1.00 34.32 115 GLU A N 1
ATOM 1421 C CA . GLU A 1 94 ? 19.712 -1.063 0.580 1.00 40.08 115 GLU A CA 1
ATOM 1422 C C . GLU A 1 94 ? 20.669 -1.371 1.724 1.00 40.59 115 GLU A C 1
ATOM 1423 O O . GLU A 1 94 ? 21.389 -0.479 2.185 1.00 44.19 115 GLU A O 1
ATOM 1435 N N . HIS A 1 95 ? 20.704 -2.624 2.180 0.94 34.85 116 HIS A N 1
ATOM 1436 C CA . HIS A 1 95 ? 21.612 -3.008 3.256 0.94 35.21 116 HIS A CA 1
ATOM 1437 C C . HIS A 1 95 ? 23.068 -2.945 2.803 0.94 38.93 116 HIS A C 1
ATOM 1438 O O . HIS A 1 95 ? 23.913 -2.350 3.482 0.94 38.58 116 HIS A O 1
ATOM 1452 N N . ILE A 1 96 ? 23.384 -3.552 1.656 1.00 33.35 117 ILE A N 1
ATOM 1453 C CA . ILE A 1 96 ? 24.784 -3.673 1.253 1.00 33.69 117 ILE A CA 1
ATOM 1454 C C . ILE A 1 96 ? 25.334 -2.342 0.752 1.00 34.38 117 ILE A C 1
ATOM 1455 O O . ILE A 1 96 ? 26.544 -2.096 0.841 1.00 37.66 117 ILE A O 1
ATOM 1471 N N . LEU A 1 97 ? 24.482 -1.468 0.223 1.00 32.58 118 LEU A N 1
ATOM 1472 C CA . LEU A 1 97 ? 24.919 -0.155 -0.236 1.00 36.25 118 LEU A CA 1
ATOM 1473 C C . LEU A 1 97 ? 24.740 0.928 0.821 1.00 41.39 118 LEU A C 1
ATOM 1474 O O . LEU A 1 97 ? 25.149 2.071 0.590 1.00 37.69 118 LEU A O 1
ATOM 1490 N N . ASP A 1 98 ? 24.152 0.596 1.970 0.81 44.18 119 ASP A N 1
ATOM 1491 C CA . ASP A 1 98 ? 23.901 1.565 3.036 0.81 49.51 119 ASP A CA 1
ATOM 1492 C C . ASP A 1 98 ? 23.200 2.806 2.486 0.81 53.28 119 ASP A C 1
ATOM 1493 O O . ASP A 1 98 ? 23.643 3.942 2.671 0.81 49.44 119 ASP A O 1
ATOM 1502 N N . ILE A 1 99 ? 22.092 2.574 1.791 1.00 51.83 120 ILE A N 1
ATOM 1503 C CA . ILE A 1 99 ? 21.301 3.656 1.224 1.00 62.57 120 ILE A CA 1
ATOM 1504 C C . ILE A 1 99 ? 22.106 4.374 0.148 1.00 65.57 120 ILE A C 1
ATOM 1505 O O . ILE A 1 99 ? 22.013 4.042 -1.035 1.00 70.18 120 ILE A O 1
ATOM 1521 N N . GLY B 1 9 ? 20.058 2.081 -16.301 0.84 47.99 30 GLY B N 1
ATOM 1522 C CA . GLY B 1 9 ? 19.587 2.634 -15.045 0.84 45.11 30 GLY B CA 1
ATOM 1523 C C . GLY B 1 9 ? 18.934 1.594 -14.154 0.84 39.11 30 GLY B C 1
ATOM 1524 O O . GLY B 1 9 ? 18.006 1.903 -13.411 0.84 41.98 30 GLY B O 1
ATOM 1527 N N . GLU B 1 10 ? 19.430 0.356 -14.226 1.00 43.57 31 GLU B N 1
ATOM 1528 C CA . GLU B 1 10 ? 18.836 -0.725 -13.447 1.00 43.57 31 GLU B CA 1
ATOM 1529 C C . GLU B 1 10 ? 18.857 -0.414 -11.956 1.00 46.46 31 GLU B C 1
ATOM 1530 O O . GLU B 1 10 ? 17.862 -0.635 -11.256 1.00 37.42 31 GLU B O 1
ATOM 1542 N N . LEU B 1 11 ? 19.984 0.086 -11.444 1.00 44.38 32 LEU B N 1
ATOM 1543 C CA . LEU B 1 11 ? 20.080 0.349 -10.011 1.00 40.51 32 LEU B CA 1
ATOM 1544 C C . LEU B 1 11 ? 19.088 1.425 -9.582 1.00 39.16 32 LEU B C 1
ATOM 1545 O O . LEU B 1 11 ? 18.378 1.267 -8.582 1.00 38.14 32 LEU B O 1
ATOM 1561 N N . LYS B 1 12 ? 19.020 2.529 -10.330 1.00 40.78 33 LYS B N 1
ATOM 1562 C CA . LYS B 1 12 ? 18.090 3.595 -9.974 1.00 39.87 33 LYS B CA 1
ATOM 1563 C C . LYS B 1 12 ? 16.649 3.104 -10.024 1.00 39.60 33 LYS B C 1
ATOM 1564 O O . LYS B 1 12 ? 15.827 3.482 -9.181 1.00 39.17 33 LYS B O 1
ATOM 1583 N N . THR B 1 13 ? 16.322 2.268 -11.012 1.00 37.61 34 THR B N 1
ATOM 1584 C CA . THR B 1 13 ? 14.963 1.743 -11.118 1.00 38.22 34 THR B CA 1
ATOM 1585 C C . THR B 1 13 ? 14.604 0.928 -9.884 1.00 34.67 34 THR B C 1
ATOM 1586 O O . THR B 1 13 ? 13.537 1.114 -9.288 1.00 36.61 34 THR B O 1
ATOM 1597 N N . ILE B 1 14 ? 15.496 0.020 -9.483 1.00 34.94 35 ILE B N 1
ATOM 1598 C CA . ILE B 1 14 ? 15.210 -0.871 -8.363 1.00 36.62 35 ILE B CA 1
ATOM 1599 C C . ILE B 1 14 ? 15.050 -0.076 -7.073 1.00 36.06 35 ILE B C 1
ATOM 1600 O O . ILE B 1 14 ? 14.139 -0.335 -6.279 1.00 32.79 35 ILE B O 1
ATOM 1616 N N . LEU B 1 15 ? 15.922 0.907 -6.842 1.00 36.70 36 LEU B N 1
ATOM 1617 C CA . LEU B 1 15 ? 15.884 1.634 -5.577 1.00 35.25 36 LEU B CA 1
ATOM 1618 C C . LEU B 1 15 ? 14.612 2.464 -5.452 1.00 33.81 36 LEU B C 1
ATOM 1619 O O . LEU B 1 15 ? 14.059 2.600 -4.355 1.00 39.56 36 LEU B O 1
ATOM 1635 N N . GLY B 1 16 ? 14.119 3.013 -6.564 1.00 36.60 37 GLY B N 1
ATOM 1636 C CA . GLY B 1 16 ? 12.855 3.731 -6.519 1.00 36.44 37 GLY B CA 1
ATOM 1637 C C . GLY B 1 16 ? 11.673 2.804 -6.304 1.00 30.08 37 GLY B C 1
ATOM 1638 O O . GLY B 1 16 ? 10.747 3.122 -5.550 1.00 31.26 37 GLY B O 1
ATOM 1642 N N . GLN B 1 17 ? 11.686 1.644 -6.967 1.00 35.69 38 GLN B N 1
ATOM 1643 C CA . GLN B 1 17 ? 10.647 0.645 -6.737 1.00 33.41 38 GLN B CA 1
ATOM 1644 C C . GLN B 1 17 ? 10.620 0.210 -5.280 1.00 31.77 38 GLN B C 1
ATOM 1645 O O . GLN B 1 17 ? 9.552 -0.083 -4.731 1.00 28.26 38 GLN B O 1
ATOM 1659 N N . ALA B 1 18 ? 11.793 0.135 -4.646 1.00 29.82 39 ALA B N 1
ATOM 1660 C CA . ALA B 1 18 ? 11.867 -0.310 -3.260 1.00 29.44 39 ALA B CA 1
ATOM 1661 C C . ALA B 1 18 ? 11.020 0.559 -2.343 1.00 27.64 39 ALA B C 1
ATOM 1662 O O . ALA B 1 18 ? 10.470 0.061 -1.353 1.00 28.55 39 ALA B O 1
ATOM 1669 N N . LYS B 1 19 ? 10.896 1.853 -2.653 1.00 29.69 40 LYS B N 1
ATOM 1670 C CA . LYS B 1 19 ? 10.077 2.729 -1.824 1.00 29.46 40 LYS B CA 1
ATOM 1671 C C . LYS B 1 19 ? 8.599 2.385 -1.953 1.00 27.95 40 LYS B C 1
ATOM 1672 O O . LYS B 1 19 ? 7.867 2.390 -0.958 1.00 27.15 40 LYS B O 1
ATOM 1691 N N . VAL B 1 20 ? 8.139 2.083 -3.171 1.00 29.30 41 VAL B N 1
ATOM 1692 C CA . VAL B 1 20 ? 6.736 1.724 -3.351 1.00 26.09 41 VAL B CA 1
ATOM 1693 C C . VAL B 1 20 ? 6.450 0.378 -2.702 1.00 28.35 41 VAL B C 1
ATOM 1694 O O . VAL B 1 20 ? 5.354 0.154 -2.177 1.00 28.04 41 VAL B O 1
ATOM 1707 N N . SER B 1 21 ? 7.418 -0.541 -2.733 1.00 26.74 42 SER B N 1
ATOM 1708 C CA . SER B 1 21 ? 7.272 -1.786 -1.990 1.00 28.14 42 SER B CA 1
ATOM 1709 C C . SER B 1 21 ? 7.096 -1.516 -0.500 1.00 31.36 42 SER B C 1
ATOM 1710 O O . SER B 1 21 ? 6.244 -2.131 0.154 1.00 29.61 42 SER B O 1
ATOM 1718 N N . LYS B 1 22 ? 7.890 -0.596 0.058 1.00 33.21 43 LYS B N 1
ATOM 1719 C CA . LYS B 1 22 ? 7.711 -0.224 1.459 1.00 32.08 43 LYS B CA 1
ATOM 1720 C C . LYS B 1 22 ? 6.323 0.353 1.699 1.00 31.06 43 LYS B C 1
ATOM 1721 O O . LYS B 1 22 ? 5.695 0.075 2.726 1.00 28.96 43 LYS B O 1
ATOM 1740 N N . LEU B 1 23 ? 5.833 1.172 0.767 1.00 28.44 44 LEU B N 1
ATOM 1741 C CA . LEU B 1 23 ? 4.480 1.705 0.882 1.00 30.40 44 LEU B CA 1
ATOM 1742 C C . LEU B 1 23 ? 3.455 0.578 0.938 1.00 31.32 44 LEU B C 1
ATOM 1743 O O . LEU B 1 23 ? 2.539 0.594 1.772 1.00 30.70 44 LEU B O 1
ATOM 1759 N N . GLN B 1 24 ? 3.592 -0.411 0.050 1.00 32.77 45 GLN B N 1
ATOM 1760 C CA . GLN B 1 24 ? 2.692 -1.560 0.072 1.00 33.14 45 GLN B CA 1
ATOM 1761 C C . GLN B 1 24 ? 2.724 -2.258 1.425 1.00 35.10 45 GLN B C 1
ATOM 1762 O O . GLN B 1 24 ? 1.674 -2.617 1.973 1.00 37.97 45 GLN B O 1
ATOM 1776 N N . GLU B 1 25 ? 3.922 -2.471 1.976 1.00 38.31 46 GLU B N 1
ATOM 1777 C CA . GLU B 1 25 ? 4.025 -3.098 3.289 1.00 38.82 46 GLU B CA 1
ATOM 1778 C C . GLU B 1 25 ? 3.294 -2.280 4.343 1.00 40.21 46 GLU B C 1
ATOM 1779 O O . GLU B 1 25 ? 2.575 -2.833 5.183 1.00 43.69 46 GLU B O 1
ATOM 1791 N N . LYS B 1 26 ? 3.453 -0.956 4.308 1.00 37.90 47 LYS B N 1
ATOM 1792 C CA . LYS B 1 26 ? 2.846 -0.118 5.335 1.00 41.94 47 LYS B CA 1
ATOM 1793 C C . LYS B 1 26 ? 1.326 -0.129 5.232 1.00 41.56 47 LYS B C 1
ATOM 1794 O O . LYS B 1 26 ? 0.632 -0.130 6.254 1.00 40.68 47 LYS B O 1
ATOM 1813 N N . LEU B 1 27 ? 0.787 -0.139 4.011 1.00 39.98 48 LEU B N 1
ATOM 1814 C CA . LEU B 1 27 ? -0.660 -0.240 3.855 1.00 39.12 48 LEU B CA 1
ATOM 1815 C C . LEU B 1 27 ? -1.173 -1.586 4.349 1.00 40.01 48 LEU B C 1
ATOM 1816 O O . LEU B 1 27 ? -2.309 -1.681 4.828 1.00 44.06 48 LEU B O 1
ATOM 1832 N N . LYS B 1 28 ? -0.353 -2.631 4.244 0.99 38.40 49 LYS B N 1
ATOM 1833 C CA . LYS B 1 28 ? -0.732 -3.934 4.779 0.99 45.92 49 LYS B CA 1
ATOM 1834 C C . LYS B 1 28 ? -0.815 -3.899 6.300 0.99 49.20 49 LYS B C 1
ATOM 1835 O O . LYS B 1 28 ? -1.769 -4.421 6.888 0.99 50.57 49 LYS B O 1
ATOM 1854 N N . LEU B 1 29 ? 0.167 -3.273 6.955 1.00 48.85 50 LEU B N 1
ATOM 1855 C CA . LEU B 1 29 ? 0.170 -3.218 8.414 1.00 50.07 50 LEU B CA 1
ATOM 1856 C C . LEU B 1 29 ? -0.961 -2.342 8.937 1.00 53.18 50 LEU B C 1
ATOM 1857 O O . LEU B 1 29 ? -1.542 -2.633 9.989 1.00 62.46 50 LEU B O 1
ATOM 1873 N N . ASP B 1 30 ? -1.283 -1.271 8.226 1.00 52.60 51 ASP B N 1
ATOM 1874 C CA . ASP B 1 30 ? -2.310 -0.351 8.689 1.00 52.77 51 ASP B CA 1
ATOM 1875 C C . ASP B 1 30 ? -3.635 -1.094 8.849 1.00 53.23 51 ASP B C 1
ATOM 1876 O O . ASP B 1 30 ? -4.065 -1.791 7.920 1.00 49.32 51 ASP B O 1
ATOM 1885 N N . PRO B 1 31 ? -4.314 -0.972 9.997 1.00 51.51 52 PRO B N 1
ATOM 1886 C CA . PRO B 1 31 ? -5.572 -1.705 10.183 1.00 49.86 52 PRO B CA 1
ATOM 1887 C C . PRO B 1 31 ? -6.726 -1.114 9.404 1.00 46.16 52 PRO B C 1
ATOM 1888 O O . PRO B 1 31 ? -7.742 -1.797 9.216 1.00 52.24 52 PRO B O 1
ATOM 1899 N N . ARG B 1 32 ? -6.608 0.133 8.962 1.00 47.56 53 ARG B N 1
ATOM 1900 C CA . ARG B 1 32 ? -7.631 0.729 8.119 1.00 46.21 53 ARG B CA 1
ATOM 1901 C C . ARG B 1 32 ? -7.661 0.040 6.759 1.00 44.38 53 ARG B C 1
ATOM 1902 O O . ARG B 1 32 ? -6.622 -0.346 6.215 1.00 47.32 53 ARG B O 1
ATOM 1923 N N . SER B 1 33 ? -8.840 -0.035 6.191 1.00 44.76 54 SER B N 1
ATOM 1924 C CA . SER B 1 33 ? -9.003 -0.619 4.890 1.00 39.93 54 SER B CA 1
ATOM 1925 C C . SER B 1 33 ? -9.489 0.410 3.887 1.00 41.31 54 SER B C 1
ATOM 1926 O O . SER B 1 33 ? -9.492 0.144 2.723 1.00 35.03 54 SER B O 1
ATOM 1934 N N . LYS B 1 34 ? -9.906 1.573 4.369 1.00 36.77 55 LYS B N 1
ATOM 1935 C CA . LYS B 1 34 ? -10.307 2.658 3.529 1.00 33.48 55 LYS B CA 1
ATOM 1936 C C . LYS B 1 34 ? -9.830 3.966 4.127 1.00 35.33 55 LYS B C 1
ATOM 1937 O O . LYS B 1 34 ? -10.110 4.266 5.249 1.00 37.59 55 LYS B O 1
ATOM 1956 N N . ILE B 1 35 ? -9.093 4.726 3.353 1.00 32.24 56 ILE B N 1
ATOM 1957 C CA . ILE B 1 35 ? -8.534 5.994 3.799 1.00 34.91 56 ILE B CA 1
ATOM 1958 C C . ILE B 1 35 ? -8.764 7.025 2.701 1.00 37.08 56 ILE B C 1
ATOM 1959 O O . ILE B 1 35 ? -9.106 6.691 1.567 1.00 34.11 56 ILE B O 1
ATOM 1975 N N . THR B 1 36 ? -8.583 8.293 3.054 1.00 35.49 57 THR B N 1
ATOM 1976 C CA . THR B 1 36 ? -8.673 9.337 2.048 1.00 34.33 57 THR B CA 1
ATOM 1977 C C . THR B 1 36 ? -7.407 9.349 1.201 1.00 31.57 57 THR B C 1
ATOM 1978 O O . THR B 1 36 ? -6.360 8.828 1.592 1.00 31.75 57 THR B O 1
ATOM 1989 N N . PHE B 1 37 ? -7.513 9.951 0.016 1.00 33.15 58 PHE B N 1
ATOM 1990 C CA . PHE B 1 37 ? -6.326 10.099 -0.815 1.00 33.68 58 PHE B CA 1
ATOM 1991 C C . PHE B 1 37 ? -5.279 10.960 -0.122 1.00 32.97 58 PHE B C 1
ATOM 1992 O O . PHE B 1 37 ? -4.078 10.707 -0.261 1.00 33.62 58 PHE B O 1
ATOM 2009 N N . ASN B 1 38 ? -5.711 11.965 0.646 1.00 34.76 59 ASN B N 1
ATOM 2010 C CA . ASN B 1 38 ? -4.760 12.766 1.410 1.00 37.37 59 ASN B CA 1
ATOM 2011 C C . ASN B 1 38 ? -4.036 11.916 2.446 1.00 34.53 59 ASN B C 1
ATOM 2012 O O . ASN B 1 38 ? -2.821 12.055 2.632 1.00 35.13 59 ASN B O 1
ATOM 2023 N N . ASP B 1 39 ? -4.765 11.032 3.135 1.00 32.15 60 ASP B N 1
ATOM 2024 C CA . ASP B 1 39 ? -4.121 10.083 4.038 1.00 32.85 60 ASP B CA 1
ATOM 2025 C C . ASP B 1 39 ? -3.095 9.243 3.289 1.00 33.46 60 ASP B C 1
ATOM 2026 O O . ASP B 1 39 ? -1.971 9.035 3.763 1.00 30.89 60 ASP B O 1
ATOM 2035 N N . PHE B 1 40 ? -3.479 8.741 2.113 1.00 32.48 61 PHE B N 1
ATOM 2036 C CA . PHE B 1 40 ? -2.572 7.939 1.299 1.00 33.20 61 PHE B CA 1
ATOM 2037 C C . PHE B 1 40 ? -1.306 8.718 0.963 1.00 32.28 61 PHE B C 1
ATOM 2038 O O . PHE B 1 40 ? -0.191 8.196 1.086 1.00 28.79 61 PHE B O 1
ATOM 2055 N N . LYS B 1 41 ? -1.460 9.975 0.535 1.00 31.22 62 LYS B N 1
ATOM 2056 C CA . LYS B 1 41 ? -0.296 10.801 0.226 1.00 31.94 62 LYS B CA 1
ATOM 2057 C C . LYS B 1 41 ? 0.644 10.894 1.421 1.00 31.12 62 LYS B C 1
ATOM 2058 O O . LYS B 1 41 ? 1.869 10.858 1.259 1.00 31.61 62 LYS B O 1
ATOM 2077 N N . GLY B 1 42 ? 0.087 11.010 2.629 1.00 36.34 63 GLY B N 1
ATOM 2078 C CA . GLY B 1 42 ? 0.924 11.133 3.812 1.00 36.99 63 GLY B CA 1
ATOM 2079 C C . GLY B 1 42 ? 1.741 9.884 4.082 1.00 33.82 63 GLY B C 1
ATOM 2080 O O . GLY B 1 42 ? 2.924 9.966 4.426 1.00 31.46 63 GLY B O 1
ATOM 2084 N N . ILE B 1 43 ? 1.122 8.711 3.935 1.00 30.72 64 ILE B N 1
ATOM 2085 C CA . ILE B 1 43 ? 1.855 7.460 4.114 1.00 31.46 64 ILE B CA 1
ATOM 2086 C C . ILE B 1 43 ? 2.937 7.329 3.050 1.00 33.77 64 ILE B C 1
ATOM 2087 O O . ILE B 1 43 ? 4.065 6.909 3.336 1.00 30.40 64 ILE B O 1
ATOM 2103 N N . ALA B 1 44 ? 2.612 7.683 1.804 1.00 27.09 65 ALA B N 1
ATOM 2104 C CA . ALA B 1 44 ? 3.603 7.629 0.737 1.00 27.25 65 ALA B CA 1
ATOM 2105 C C . ALA B 1 44 ? 4.798 8.520 1.052 1.00 32.51 65 ALA B C 1
ATOM 2106 O O . ALA B 1 44 ? 5.944 8.164 0.755 1.00 29.72 65 ALA B O 1
ATOM 2113 N N . LYS B 1 45 ? 4.553 9.685 1.652 1.00 33.13 66 LYS B N 1
ATOM 2114 C CA . LYS B 1 45 ? 5.656 10.570 2.006 1.00 34.97 66 LYS B CA 1
ATOM 2115 C C . LYS B 1 45 ? 6.471 10.009 3.162 1.00 32.26 66 LYS B C 1
ATOM 2116 O O . LYS B 1 45 ? 7.682 10.247 3.238 1.00 36.86 66 LYS B O 1
ATOM 2135 N N . GLU B 1 46 ? 5.833 9.258 4.063 1.00 35.23 67 GLU B N 1
ATOM 2136 C CA . GLU B 1 46 ? 6.568 8.641 5.163 1.00 34.72 67 GLU B CA 1
ATOM 2137 C C . GLU B 1 46 ? 7.670 7.711 4.666 1.00 38.59 67 GLU B C 1
ATOM 2138 O O . GLU B 1 46 ? 8.711 7.587 5.321 1.00 37.00 67 GLU B O 1
ATOM 2150 N N . VAL B 1 47 ? 7.478 7.062 3.515 1.00 32.37 68 VAL B N 1
ATOM 2151 C CA . VAL B 1 47 ? 8.436 6.064 3.044 1.00 32.65 68 VAL B CA 1
ATOM 2152 C C . VAL B 1 47 ? 9.377 6.696 2.031 1.00 30.50 68 VAL B C 1
ATOM 2153 O O . VAL B 1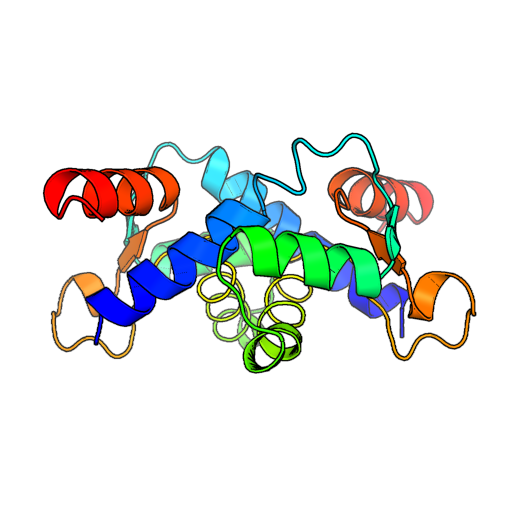 47 ? 10.172 6.003 1.386 1.00 35.47 68 VAL B O 1
ATOM 2166 N N . GLY B 1 48 ? 9.284 8.009 1.869 1.00 33.80 69 GLY B N 1
ATOM 2167 C CA . GLY B 1 48 ? 10.227 8.741 1.057 1.00 33.52 69 GLY B CA 1
ATOM 2168 C C . GLY B 1 48 ? 9.821 8.992 -0.378 1.00 34.20 69 GLY B C 1
ATOM 2169 O O . GLY B 1 48 ? 10.665 9.422 -1.172 1.00 33.95 69 GLY B O 1
ATOM 2173 N N . ILE B 1 49 ? 8.572 8.733 -0.742 1.00 32.66 70 ILE B N 1
ATOM 2174 C CA . ILE B 1 49 ? 8.113 8.998 -2.101 1.00 33.69 70 ILE B CA 1
ATOM 2175 C C . ILE B 1 49 ? 7.879 10.495 -2.255 1.00 35.08 70 ILE B C 1
ATOM 2176 O O . ILE B 1 49 ? 7.186 11.117 -1.440 1.00 39.84 70 ILE B O 1
ATOM 2192 N N . GLU B 1 50 ? 8.471 11.070 -3.272 1.00 37.74 71 GLU B N 1
ATOM 2193 C CA . GLU B 1 50 ? 8.329 12.484 -3.498 1.00 43.26 71 GLU B CA 1
ATOM 2194 C C . GLU B 1 50 ? 6.953 12.852 -3.949 1.00 41.91 71 GLU B C 1
ATOM 2195 O O . GLU B 1 50 ? 6.284 12.107 -4.577 1.00 34.29 71 GLU B O 1
ATOM 2207 N N . GLU B 1 51 ? 6.576 14.050 -3.604 1.00 40.19 72 GLU B N 1
ATOM 2208 C CA . GLU B 1 51 ? 5.284 14.575 -3.931 1.00 49.02 72 GLU B CA 1
ATOM 2209 C C . GLU B 1 51 ? 4.972 14.473 -5.406 1.00 41.06 72 GLU B C 1
ATOM 2210 O O . GLU B 1 51 ? 3.913 14.104 -5.767 1.00 44.36 72 GLU B O 1
ATOM 2222 N N . LYS B 1 52 ? 5.918 14.798 -6.244 1.00 37.96 73 LYS B N 1
ATOM 2223 C CA . LYS B 1 52 ? 5.685 14.819 -7.684 1.00 41.19 73 LYS B CA 1
ATOM 2224 C C . LYS B 1 52 ? 5.488 13.429 -8.274 1.00 42.02 73 LYS B C 1
ATOM 2225 O O . LYS B 1 52 ? 5.131 13.323 -9.454 1.00 40.34 73 LYS B O 1
ATOM 2244 N N . GLU B 1 53 ? 5.708 12.368 -7.497 1.00 34.57 74 GLU B N 1
ATOM 2245 C CA . GLU B 1 53 ? 5.535 11.008 -7.985 1.00 35.87 74 GLU B CA 1
ATOM 2246 C C . GLU B 1 53 ? 4.331 10.294 -7.390 1.00 32.17 74 GLU B C 1
ATOM 2247 O O . GLU B 1 53 ? 4.045 9.165 -7.802 1.00 32.61 74 GLU B O 1
ATOM 2259 N N . ILE B 1 54 ? 3.611 10.914 -6.453 1.00 29.95 75 ILE B N 1
ATOM 2260 C CA . ILE B 1 54 ? 2.567 10.192 -5.733 1.00 31.75 75 ILE B CA 1
ATOM 2261 C C . ILE B 1 54 ? 1.414 9.832 -6.664 1.00 29.95 75 ILE B C 1
ATOM 2262 O O . ILE B 1 54 ? 0.854 8.733 -6.574 1.00 30.46 75 ILE B O 1
ATOM 2278 N N . ASN B 1 55 ? 1.032 10.741 -7.566 1.00 30.74 76 ASN B N 1
ATOM 2279 C CA . ASN B 1 55 ? -0.051 10.433 -8.497 1.00 30.39 76 ASN B CA 1
ATOM 2280 C C . ASN B 1 55 ? 0.309 9.238 -9.373 1.00 30.17 76 ASN B C 1
ATOM 2281 O O . ASN B 1 55 ? -0.505 8.327 -9.571 1.00 28.81 76 ASN B O 1
ATOM 2292 N N A SER B 1 56 ? 1.531 9.230 -9.910 0.44 28.18 77 SER B N 1
ATOM 2293 N N B SER B 1 56 ? 1.528 9.232 -9.914 0.56 28.16 77 SER B N 1
ATOM 2294 C CA A SER B 1 56 ? 1.966 8.113 -10.741 0.44 31.32 77 SER B CA 1
ATOM 2295 C CA B SER B 1 56 ? 1.965 8.112 -10.741 0.56 31.29 77 SER B CA 1
ATOM 2296 C C A SER B 1 56 ? 1.991 6.815 -9.946 0.44 30.03 77 SER B C 1
ATOM 2297 C C B SER B 1 56 ? 1.985 6.815 -9.943 0.56 30.01 77 SER B C 1
ATOM 2298 O O A SER B 1 56 ? 1.580 5.761 -10.447 0.44 29.68 77 SER B O 1
ATOM 2299 O O B SER B 1 56 ? 1.563 5.764 -10.440 0.56 29.68 77 SER B O 1
ATOM 2314 N N . VAL B 1 57 ? 2.469 6.871 -8.700 1.00 28.97 78 VAL B N 1
ATOM 2315 C CA . VAL B 1 57 ? 2.535 5.672 -7.869 1.00 29.47 78 VAL B CA 1
ATOM 2316 C C . VAL B 1 57 ? 1.134 5.152 -7.572 1.00 27.63 78 VAL B C 1
ATOM 2317 O O . VAL B 1 57 ? 0.894 3.939 -7.587 1.00 26.28 78 VAL B O 1
ATOM 2331 N N . SER B 1 58 ? 0.186 6.053 -7.299 1.00 25.06 79 SER B N 1
ATOM 2332 C CA . SER B 1 58 ? -1.170 5.610 -6.984 1.00 28.83 79 SER B CA 1
ATOM 2333 C C . SER B 1 58 ? -1.802 4.909 -8.178 1.00 27.28 79 SER B C 1
ATOM 2334 O O . SER B 1 58 ? -2.550 3.938 -8.010 1.00 27.08 79 SER B O 1
ATOM 2342 N N A ASN B 1 59 ? -1.506 5.369 -9.371 0.65 27.56 80 ASN B N 1
ATOM 2343 N N B ASN B 1 59 ? -1.501 5.354 -9.397 0.35 27.62 80 ASN B N 1
ATOM 2344 C CA A ASN B 1 59 ? -1.991 4.760 -10.590 0.65 29.91 80 ASN B CA 1
ATOM 2345 C CA B ASN B 1 59 ? -2.102 4.707 -10.558 0.35 29.94 80 ASN B CA 1
ATOM 2346 C C A ASN B 1 59 ? -1.390 3.396 -10.843 0.65 27.89 80 ASN B C 1
ATOM 2347 C C B ASN B 1 59 ? -1.395 3.405 -10.918 0.35 27.93 80 ASN B C 1
ATOM 2348 O O A ASN B 1 59 ? -2.077 2.479 -11.177 0.65 26.90 80 ASN B O 1
ATOM 2349 O O B ASN B 1 59 ? -2.025 2.502 -11.479 0.35 27.79 80 ASN B O 1
ATOM 2370 N N . ALA B 1 60 ? -0.104 3.276 -10.602 1.00 25.23 81 ALA B N 1
ATOM 2371 C CA . ALA B 1 60 ? 0.555 1.982 -10.743 1.00 27.18 81 ALA B CA 1
ATOM 2372 C C . ALA B 1 60 ? -0.000 0.975 -9.740 1.00 26.59 81 ALA B C 1
ATOM 2373 O O . ALA B 1 60 ? -0.229 -0.193 -10.083 1.00 24.55 81 ALA B O 1
ATOM 2381 N N . LEU B 1 61 ? -0.236 1.413 -8.499 1.00 22.67 82 LEU B N 1
ATOM 2382 C CA . LEU B 1 61 ? -0.755 0.508 -7.479 1.00 23.94 82 LEU B CA 1
ATOM 2383 C C . LEU B 1 61 ? -2.178 0.078 -7.799 1.00 25.15 82 LEU B C 1
ATOM 2384 O O . LEU B 1 61 ? -2.564 -1.066 -7.529 1.00 24.39 82 LEU B O 1
ATOM 2400 N N . ALA B 1 62 ? -2.979 0.984 -8.357 1.00 24.40 83 ALA B N 1
ATOM 2401 C CA . ALA B 1 62 ? -4.335 0.622 -8.755 1.00 24.77 83 ALA B CA 1
ATOM 2402 C C . ALA B 1 62 ? -4.315 -0.360 -9.923 1.00 27.40 83 ALA B C 1
ATOM 2403 O O . ALA B 1 62 ? -4.978 -1.402 -9.880 1.00 35.02 83 ALA B O 1
ATOM 2410 N N . GLN B 1 63 ? -3.568 -0.075 -10.964 1.00 25.23 84 GLN B N 1
ATOM 2411 C CA . GLN B 1 63 ? -3.529 -0.978 -12.098 1.00 26.64 84 GLN B CA 1
ATOM 2412 C C . GLN B 1 63 ? -2.986 -2.344 -11.736 1.00 30.62 84 GLN B C 1
ATOM 2413 O O . GLN B 1 63 ? -3.232 -3.306 -12.418 1.00 29.63 84 GLN B O 1
ATOM 2427 N N A SER B 1 64 ? -2.137 -2.434 -10.730 0.51 27.48 85 SER B N 1
ATOM 2428 N N B SER B 1 64 ? -2.129 -2.419 -10.726 0.49 27.24 85 SER B N 1
ATOM 2429 C CA A SER B 1 64 ? -1.639 -3.731 -10.294 0.51 28.31 85 SER B CA 1
ATOM 2430 C CA B SER B 1 64 ? -1.607 -3.687 -10.235 0.49 28.67 85 SER B CA 1
ATOM 2431 C C A SER B 1 64 ? -2.566 -4.414 -9.299 0.51 26.95 85 SER B C 1
ATOM 2432 C C B SER B 1 64 ? -2.605 -4.443 -9.371 0.49 27.16 85 SER B C 1
ATOM 2433 O O A SER B 1 64 ? -2.230 -5.496 -8.806 0.51 26.35 85 SER B O 1
ATOM 2434 O O B SER B 1 64 ? -2.357 -5.610 -9.045 0.49 26.77 85 SER B O 1
ATOM 2449 N N . GLY B 1 65 ? -3.714 -3.813 -8.991 1.00 26.66 86 GLY B N 1
ATOM 2450 C CA . GLY B 1 65 ? -4.662 -4.415 -8.080 1.00 28.10 86 GLY B CA 1
ATOM 2451 C C . GLY B 1 65 ? -4.280 -4.334 -6.621 1.00 30.70 86 GLY B C 1
ATOM 2452 O O . GLY B 1 65 ? -4.920 -4.994 -5.794 1.00 33.79 86 GLY B O 1
ATOM 2457 N N . SER B 1 66 ? -3.257 -3.548 -6.275 1.00 26.22 87 SER B N 1
ATOM 2458 C CA . SER B 1 66 ? -2.830 -3.426 -4.887 1.00 26.41 87 SER B CA 1
ATOM 2459 C C . SER B 1 66 ? -3.682 -2.453 -4.086 1.00 26.25 87 SER B C 1
ATOM 2460 O O . SER B 1 66 ? -3.749 -2.583 -2.859 1.00 26.15 87 SER B O 1
ATOM 2468 N N . ILE B 1 67 ? -4.319 -1.482 -4.747 1.00 24.05 88 ILE B N 1
ATOM 2469 C CA . ILE B 1 67 ? -5.310 -0.607 -4.131 1.00 24.31 88 ILE B CA 1
ATOM 2470 C C . ILE B 1 67 ? -6.467 -0.457 -5.109 1.00 24.96 88 ILE B C 1
ATOM 2471 O O . ILE B 1 67 ? -6.352 -0.772 -6.296 1.00 22.44 88 ILE B O 1
ATOM 2487 N N . ILE B 1 68 ? -7.595 0.026 -4.598 1.00 23.98 89 ILE B N 1
ATOM 2488 C CA . ILE B 1 68 ? -8.661 0.566 -5.435 1.00 24.57 89 ILE B CA 1
ATOM 2489 C C . ILE B 1 68 ? -8.680 2.070 -5.211 1.00 26.12 89 ILE B C 1
ATOM 2490 O O . ILE B 1 68 ? -8.815 2.539 -4.072 1.00 24.99 89 ILE B O 1
ATOM 2506 N N . TYR B 1 69 ? -8.530 2.818 -6.298 1.00 24.92 90 TYR B N 1
ATOM 2507 C CA . TYR B 1 69 ? -8.519 4.275 -6.250 1.00 28.93 90 TYR B CA 1
ATOM 2508 C C . TYR B 1 69 ? -9.112 4.755 -7.566 1.00 28.30 90 TYR B C 1
ATOM 2509 O O . TYR B 1 69 ? -8.526 4.523 -8.627 1.00 26.41 90 TYR B O 1
ATOM 2527 N N . LEU B 1 70 ? -10.273 5.409 -7.494 1.00 25.83 91 LEU B N 1
ATOM 2528 C CA . LEU B 1 70 ? -11.100 5.709 -8.662 1.00 28.57 91 LEU B CA 1
ATOM 2529 C C . LEU B 1 70 ? -11.304 7.217 -8.776 1.00 28.82 91 LEU B C 1
ATOM 2530 O O . LEU B 1 70 ? -12.417 7.725 -8.583 1.00 28.48 91 LEU B O 1
ATOM 2546 N N . PRO B 1 71 ? -10.247 7.962 -9.110 1.00 28.31 92 PRO B N 1
ATOM 2547 C CA . PRO B 1 71 ? -10.370 9.428 -9.166 1.00 30.70 92 PRO B CA 1
ATOM 2548 C C . PRO B 1 71 ? -11.284 9.932 -10.271 1.00 34.34 92 PRO B C 1
ATOM 2549 O O . PRO B 1 71 ? -11.732 11.083 -10.195 1.00 35.16 92 PRO B O 1
ATOM 2560 N N . ASN B 1 72 ? -11.574 9.124 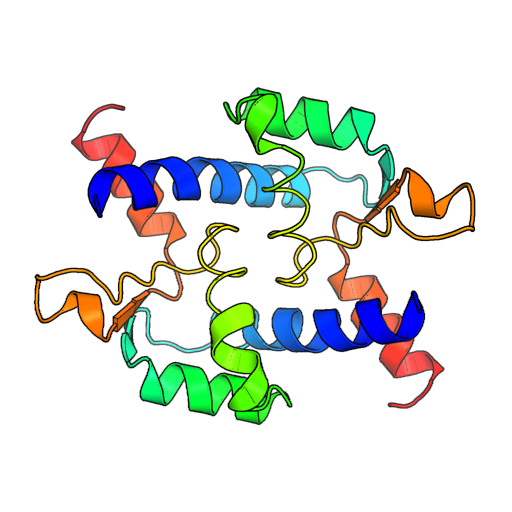-11.287 1.00 31.39 93 ASN B N 1
ATOM 2561 C CA . 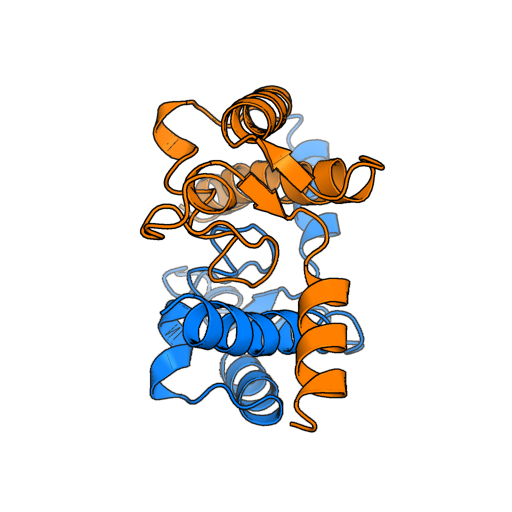ASN B 1 72 ? -12.492 9.518 -12.348 1.00 34.03 93 ASN B CA 1
ATOM 2562 C C . ASN B 1 72 ? -13.950 9.250 -12.002 1.00 36.94 93 ASN B C 1
ATOM 2563 O O . ASN B 1 72 ? -14.828 9.546 -12.819 1.00 36.96 93 ASN B O 1
ATOM 2574 N N . SER B 1 73 ? -14.230 8.695 -10.826 1.00 31.19 94 SER B N 1
ATOM 2575 C CA . SER B 1 73 ? -15.603 8.399 -10.448 1.00 35.16 94 SER B CA 1
ATOM 2576 C C . SER B 1 73 ? -16.371 9.688 -10.188 1.00 35.02 94 SER B C 1
ATOM 2577 O O . SER B 1 73 ? -15.818 10.672 -9.689 1.00 35.98 94 SER B O 1
ATOM 2585 N N . LEU B 1 74 ? -17.653 9.684 -10.544 1.00 39.89 95 LEU B N 1
ATOM 2586 C CA . LEU B 1 74 ? -18.539 10.778 -10.182 1.00 43.81 95 LEU B CA 1
ATOM 2587 C C . LEU B 1 74 ? -19.149 10.596 -8.799 1.00 43.81 95 LEU B C 1
ATOM 2588 O O . LEU B 1 74 ? -19.806 11.517 -8.302 1.00 47.89 95 LEU B O 1
ATOM 2604 N N . ASN B 1 75 ? -18.946 9.440 -8.169 1.00 39.61 96 ASN B N 1
ATOM 2605 C CA . ASN B 1 75 ? -19.370 9.231 -6.792 1.00 37.46 96 ASN B CA 1
ATOM 2606 C C . ASN B 1 75 ? -18.404 9.961 -5.867 1.00 49.43 96 ASN B C 1
ATOM 2607 O O . ASN B 1 75 ? -17.213 9.634 -5.821 1.00 42.03 96 ASN B O 1
ATOM 2618 N N . GLU B 1 76 ? -18.919 10.950 -5.133 1.00 52.35 97 GLU B N 1
ATOM 2619 C CA . GLU B 1 76 ? -18.051 11.836 -4.365 1.00 62.37 97 GLU B CA 1
ATOM 2620 C C . GLU B 1 76 ? -17.199 11.071 -3.361 1.00 56.94 97 GLU B C 1
ATOM 2621 O O . GLU B 1 76 ? -16.057 11.464 -3.092 1.00 55.33 97 GLU B O 1
ATOM 2633 N N . ASN B 1 77 ? -17.738 10.026 -2.792 1.00 55.60 98 ASN B N 1
ATOM 2634 C CA . ASN B 1 77 ? -16.989 9.262 -1.838 1.00 58.17 98 ASN B CA 1
AT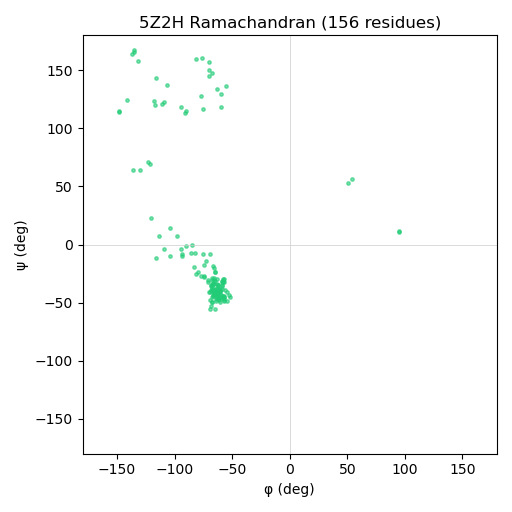OM 2635 C C . ASN B 1 77 ? -15.831 8.481 -2.471 1.00 52.17 98 ASN B C 1
ATOM 2636 O O . ASN B 1 77 ? -14.693 8.656 -2.058 1.00 43.11 98 ASN B O 1
ATOM 2647 N N . LEU B 1 78 ? -16.125 7.645 -3.468 1.00 43.85 99 LEU B N 1
ATOM 2648 C CA . LEU B 1 78 ? -15.081 6.869 -4.129 1.00 35.95 99 LEU B CA 1
ATOM 2649 C C . LEU B 1 78 ? -14.016 7.770 -4.736 1.00 35.00 99 LEU B C 1
ATOM 2650 O O . LEU B 1 78 ? -12.848 7.377 -4.827 1.00 33.66 99 LEU B O 1
ATOM 2666 N N . LYS B 1 79 ? -14.392 8.929 -5.184 1.00 35.35 100 LYS B N 1
ATOM 2667 C CA . LYS B 1 79 ? -13.461 9.813 -5.844 1.00 36.62 100 LYS B CA 1
ATOM 2668 C C . LYS B 1 79 ? -12.244 10.211 -5.028 1.00 33.66 100 LYS B C 1
ATOM 2669 O O . LYS B 1 79 ? -11.216 10.451 -5.572 1.00 34.97 100 LYS B O 1
ATOM 2688 N N . THR B 1 80 ? -12.394 10.267 -3.720 1.00 33.98 101 THR B N 1
ATOM 2689 C CA . THR B 1 80 ? -11.309 10.681 -2.835 1.00 35.18 101 THR B CA 1
ATOM 2690 C C . THR B 1 80 ? -10.949 9.600 -1.822 1.00 33.13 101 THR B C 1
ATOM 2691 O O . THR B 1 80 ? -10.377 9.908 -0.770 1.00 34.22 101 TH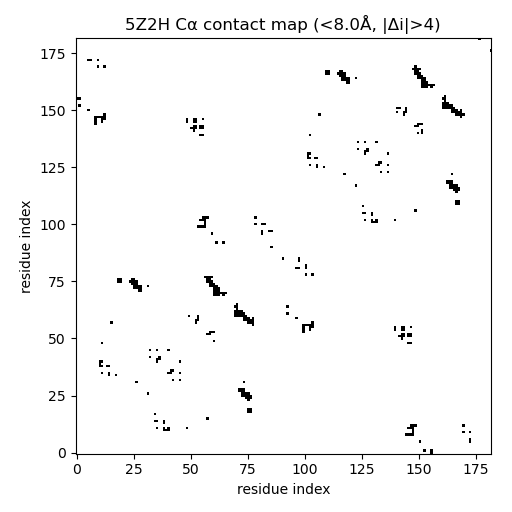R B O 1
ATOM 2702 N N . SER B 1 81 ? -11.266 8.341 -2.115 1.00 30.79 102 SER B N 1
ATOM 2703 C CA . SER B 1 81 ? -11.026 7.234 -1.201 1.00 30.86 102 SER B CA 1
ATOM 2704 C C . SER B 1 81 ? -10.018 6.267 -1.805 1.00 29.62 102 SER B C 1
ATOM 2705 O O . SER B 1 81 ? -10.017 6.029 -3.018 1.00 28.83 102 SER B O 1
ATOM 2713 N N . VAL B 1 82 ? -9.159 5.719 -0.948 1.00 29.57 103 VAL B N 1
ATOM 2714 C CA . VAL B 1 82 ? -8.216 4.668 -1.319 1.00 24.11 103 VAL B CA 1
ATOM 2715 C C . VAL B 1 82 ? -8.570 3.433 -0.500 1.00 30.76 103 VAL B C 1
ATOM 2716 O O . VAL B 1 82 ? -8.556 3.478 0.737 1.00 29.58 103 VAL B O 1
ATOM 2729 N N . PHE B 1 83 ? -8.906 2.343 -1.184 1.00 27.14 104 PHE B N 1
ATOM 2730 C CA . PHE B 1 83 ? -9.127 1.057 -0.532 1.00 25.98 104 PHE B CA 1
ATOM 2731 C C . PHE B 1 83 ? -7.795 0.314 -0.503 1.00 28.55 104 PHE B C 1
ATOM 2732 O O . PHE B 1 83 ? -7.252 -0.048 -1.554 1.00 26.75 104 PHE B O 1
ATOM 2749 N N . THR B 1 84 ? -7.267 0.093 0.701 1.00 28.10 105 THR B N 1
ATOM 2750 C CA . THR B 1 84 ? -5.904 -0.391 0.889 1.00 28.41 105 THR B CA 1
ATOM 2751 C C . THR B 1 84 ? -5.808 -1.905 1.013 1.00 32.44 105 THR B C 1
ATOM 2752 O O . THR B 1 84 ? -4.694 -2.443 0.993 1.00 32.14 105 THR B O 1
ATOM 2763 N N . LYS B 1 85 ? -6.933 -2.598 1.146 1.00 31.72 106 LYS B N 1
ATOM 2764 C CA . LYS B 1 85 ? -6.968 -4.060 1.203 1.00 34.57 106 LYS B CA 1
ATOM 2765 C C . LYS B 1 85 ? -8.010 -4.575 0.217 1.00 32.28 106 LYS B C 1
ATOM 2766 O O . LYS B 1 85 ? -9.019 -5.173 0.601 1.00 34.45 106 LYS B O 1
ATOM 2785 N N . PRO B 1 86 ? -7.791 -4.350 -1.081 1.00 28.22 107 PRO B N 1
ATOM 2786 C CA . PRO B 1 86 ? -8.848 -4.607 -2.071 1.00 27.43 107 PRO B CA 1
ATOM 2787 C C . PRO B 1 86 ? -9.116 -6.078 -2.348 1.00 27.63 107 PRO B C 1
ATOM 2788 O O . PRO B 1 86 ? -10.145 -6.384 -2.962 1.00 26.76 107 PRO B O 1
ATOM 2799 N N . ALA B 1 87 ? -8.238 -6.992 -1.929 1.00 27.07 108 ALA B N 1
ATOM 2800 C CA . ALA B 1 87 ? -8.469 -8.411 -2.185 1.00 29.72 108 ALA B CA 1
ATOM 2801 C C . ALA B 1 87 ? -9.833 -8.851 -1.670 1.00 28.53 108 ALA B C 1
ATOM 2802 O O . ALA B 1 87 ? -10.540 -9.617 -2.335 1.00 31.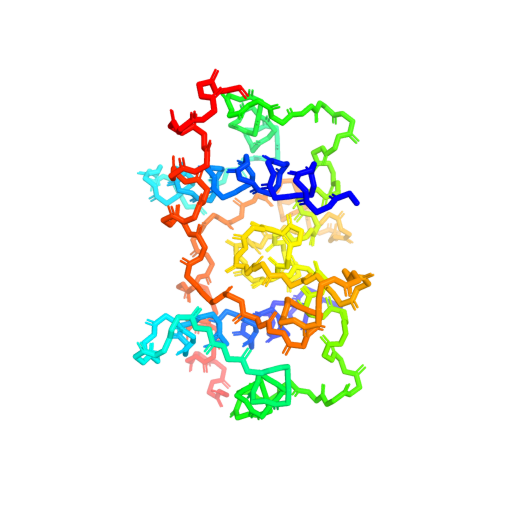18 108 ALA B O 1
ATOM 2809 N N . HIS B 1 88 ? -10.222 -8.372 -0.485 1.00 30.20 109 HIS B N 1
ATOM 2810 C CA . HIS B 1 88 ? -11.540 -8.700 0.051 1.00 28.68 109 HIS B CA 1
ATOM 2811 C C . HIS B 1 88 ? -12.649 -8.161 -0.844 1.00 30.35 109 HIS B C 1
ATOM 2812 O O . HIS B 1 88 ? -13.685 -8.811 -1.022 1.00 26.52 109 HIS B O 1
ATOM 2826 N N . ILE B 1 89 ? -12.454 -6.969 -1.411 1.00 28.57 110 ILE B N 1
ATOM 2827 C CA . ILE B 1 89 ? -13.462 -6.393 -2.294 1.00 27.32 110 ILE B CA 1
ATOM 2828 C C . ILE B 1 89 ? -13.571 -7.203 -3.582 1.00 28.98 110 ILE B C 1
ATOM 2829 O O . ILE B 1 89 ? -14.677 -7.504 -4.047 1.00 27.70 110 ILE B O 1
ATOM 2845 N N . TYR B 1 90 ? -12.432 -7.566 -4.182 1.00 25.40 111 TYR B N 1
ATOM 2846 C CA . TYR B 1 90 ? -12.462 -8.391 -5.388 1.00 29.18 111 TYR B CA 1
ATOM 2847 C C . TYR B 1 90 ? -13.199 -9.697 -5.129 1.00 25.18 111 TYR B C 1
ATOM 2848 O O . TYR B 1 90 ? -14.066 -10.104 -5.911 1.00 29.58 111 TYR B O 1
ATOM 2866 N N . GLN B 1 91 ? -12.845 -10.378 -4.037 1.00 27.50 112 GLN B N 1
ATOM 2867 C CA . GLN B 1 91 ? -13.432 -11.682 -3.742 1.00 28.28 112 GLN B CA 1
ATOM 2868 C C . GLN B 1 91 ? -14.920 -11.564 -3.440 1.00 31.31 112 GLN B C 1
ATOM 2869 O O . GLN B 1 91 ? -15.719 -12.387 -3.904 1.00 33.10 112 GLN B O 1
ATOM 2883 N N . SER B 1 92 ? -15.309 -10.544 -2.671 1.00 29.52 113 SER B N 1
ATOM 2884 C CA . SER B 1 92 ? -16.722 -10.329 -2.371 1.00 26.77 113 SER B CA 1
ATOM 2885 C C . SER B 1 92 ? -17.517 -10.031 -3.637 1.00 32.39 113 SER B C 1
ATOM 2886 O O . SER B 1 92 ? -18.620 -10.559 -3.823 1.00 33.86 113 SER B O 1
ATOM 2894 N N . LEU B 1 93 ? -16.974 -9.191 -4.521 1.00 29.13 114 LEU B N 1
ATOM 2895 C CA . LEU B 1 93 ? -17.694 -8.830 -5.740 1.00 33.32 114 LEU B CA 1
ATOM 2896 C C . LEU B 1 93 ? -17.931 -10.049 -6.620 1.00 34.79 114 LEU B C 1
ATOM 2897 O O . LEU B 1 93 ? -19.035 -10.251 -7.138 1.00 35.72 114 LEU B O 1
ATOM 2913 N N . GLU B 1 94 ? -16.898 -10.866 -6.820 1.00 32.04 115 GLU B N 1
ATOM 2914 C CA . GLU B 1 94 ? -17.052 -12.045 -7.661 1.00 38.70 115 GLU B CA 1
ATOM 2915 C C . GLU B 1 94 ? -17.975 -13.068 -7.015 1.00 38.46 115 GLU B C 1
ATOM 2916 O O . GLU B 1 94 ? -18.658 -13.822 -7.719 1.00 39.84 115 GLU B O 1
ATOM 2928 N N . HIS B 1 95 ? -18.025 -13.094 -5.685 1.00 35.28 116 HIS B N 1
ATOM 2929 C CA . HIS B 1 95 ? -18.941 -13.989 -4.990 1.00 37.45 116 HIS B CA 1
ATOM 2930 C C . HIS B 1 95 ? -20.392 -13.572 -5.210 1.00 40.84 116 HIS B C 1
ATOM 2931 O O . HIS B 1 95 ? -21.221 -14.381 -5.645 1.00 42.05 116 HIS B O 1
ATOM 2945 N N . ILE B 1 96 ? -20.716 -12.304 -4.933 1.00 34.95 117 ILE B N 1
ATOM 2946 C CA . ILE B 1 96 ? -22.116 -11.885 -4.928 1.00 35.25 117 ILE B CA 1
ATOM 2947 C C . ILE B 1 96 ? -22.667 -11.770 -6.344 1.00 36.22 117 ILE B C 1
ATOM 2948 O O . ILE B 1 96 ? -23.873 -11.938 -6.560 1.00 36.31 117 ILE B O 1
ATOM 2964 N N . LEU B 1 97 ? -21.817 -11.479 -7.326 1.00 35.71 118 LEU B N 1
ATOM 2965 C CA . LEU B 1 97 ? -22.236 -11.462 -8.721 1.00 37.06 118 LEU B CA 1
ATOM 2966 C C . LEU B 1 97 ? -22.071 -12.818 -9.397 1.00 36.84 118 LEU B C 1
ATOM 2967 O O . LEU B 1 97 ? -22.416 -12.954 -10.575 1.00 38.87 118 LEU B O 1
ATOM 2983 N N . ASP B 1 98 ? -21.563 -13.816 -8.678 0.93 41.82 119 ASP B N 1
ATOM 2984 C CA . ASP B 1 98 ? -21.419 -15.177 -9.189 0.93 49.11 119 ASP B CA 1
ATOM 2985 C C . ASP B 1 98 ? -20.641 -15.187 -10.506 0.93 50.49 119 ASP B C 1
ATOM 2986 O O . ASP B 1 98 ? -21.100 -15.685 -11.535 0.93 47.57 119 ASP B O 1
ATOM 2995 N N . ILE B 1 99 ? -19.437 -14.624 -10.452 1.00 48.14 120 ILE B N 1
ATOM 2996 C CA . ILE B 1 99 ? -18.551 -14.594 -11.610 1.00 51.99 120 ILE B CA 1
ATOM 2997 C C . ILE B 1 99 ? -17.140 -14.996 -11.194 1.00 51.08 120 ILE B C 1
ATOM 2998 O O . ILE B 1 99 ? -16.933 -15.524 -10.100 1.00 49.46 120 ILE B O 1
#

Sequence (182 aa):
GELKTILGQAKVSKLQEEKLKLDPRSSKITFNDFKGIAKEVGIEEKEINSVSSNNALAQSSGSIIYLPNSLNENLKTSVFTKPAHIYQSLEHILDIGELKTILGQAKVSKLQEKLKLDPRSKITFNDFKGIAKEVGIEEKEINSSVSNNALAQSSGSIIYLPNSLNENLKTSVFTKPAHIYQSLEHILDI

GO terms:
  GO:0005262 calcium channel activity (F, IDA)
  GO:0005743 mitochondrial inner membrane (C, EXP)
  GO:0005739 mitochondrion (C, IDA)
  GO:0005262 calcium channel activity (F, IC)
  GO:0005509 calcium ion binding (F, TAS)
  GO:0036444 calcium import into the mitochondrion (P, IMP)
  GO:0005515 protein binding (F, IPI)

Radius of gyration: 16.25 Å; Cα contacts (8 Å, |Δi|>4): 242; chains: 2; bounding box: 47×37×36 Å

Organism: Dictyostelium discoideum (NCBI:txid44689)

Solvent-accessible surface area: 10604 Å² total; per-residue (Å²): 85,66,86,162,60,20,44,29,12,0,60,6,25,76,0,44,112,84,5,136,154,30,129,99,66,92,7,67,35,105,50,0,58,36,16,0,117,114,25,27,4,74,120,190,62,6,101,62,17,3,88,4,0,13,95,0,3,19,2,3,35,15,63,138,9,157,74,121,98,45,72,78,12,0,30,11,75,7,60,126,56,6,115,39,31,35,150,123,87,121,158,86,59,87,173,61,22,48,34,12,0,72,7,13,67,0,43,99,78,5,154,145,28,124,109,61,92,10,66,30,116,58,0,55,34,13,0,113,119,25,39,8,100,93,160,68,1,107,56,15,3,80,3,0,8,75,0,3,22,1,1,30,14,66,146,7,167,79,126,82,46,63,77,8,0,32,10,75,8,46,129,45,4,114,40,35,37,146,123,83,129,125

Secondary structure (DSSP, 8-state):
-HHHHHHHHHHHHHHHHHHHHSS-SEEEHHHHHHHHHHTT--HHHHHHHHHHHHHTTS-EE-TT-SSHHHHTEEES-THHHHHHHHHHHT-/-HHHHHHHHHHHHHHHHHHHHSS-SEEEHHHHHHHHHHTT--GGGHHHHHHHHHHTTS-EE-TT-SSHHHHTEEES-HHHHHHHHHHHTT-

InterPro domains:
  IPR006769 Calcium uniporter protein, C-terminal [PF04678] (74-251)
  IPR039055 MCU family [PTHR13462] (28-267)

Nearest PDB structures (foldseek):
  5z2h-assembly1_A  TM=1.011E+00  e=1.422E-16  Dictyostelium discoideum
  5z2h-assembly1_B  TM=9.987E-01  e=3.014E-15  Dictyostelium discoideum
  5z2i-assembly1_B  TM=1.004E+00  e=4.231E-15  Dictyostelium discoideum
  8s0f-assembly1_7  TM=6.675E-01  e=3.214E-01  Homo sapiens
  3a4c-assembly1_A  TM=4.388E-01  e=8.893E-01  Mus musculus